Protein AF-A0A0N4UQW4-F1 (afdb_monomer)

Structure (mmCIF, N/CA/C/O backbone):
data_AF-A0A0N4UQW4-F1
#
_entry.id   AF-A0A0N4UQW4-F1
#
loop_
_atom_site.group_PDB
_atom_site.id
_atom_site.type_symbol
_atom_site.label_atom_id
_atom_site.label_alt_id
_atom_site.label_comp_id
_atom_site.label_asym_id
_atom_site.label_entity_id
_atom_site.label_seq_id
_atom_site.pdbx_PDB_ins_code
_atom_site.Cartn_x
_atom_site.Cartn_y
_atom_site.Cartn_z
_atom_site.occupancy
_atom_site.B_iso_or_equiv
_atom_site.auth_seq_id
_atom_site.auth_comp_id
_atom_site.auth_asym_id
_atom_site.auth_atom_id
_atom_site.pdbx_PDB_model_num
ATOM 1 N N . VAL A 1 1 ? 1.501 1.656 -19.506 1.00 37.00 1 VAL A N 1
ATOM 2 C CA . VAL A 1 1 ? 2.531 1.667 -18.440 1.00 37.00 1 VAL A CA 1
ATOM 3 C C . VAL A 1 1 ? 2.443 0.351 -17.690 1.00 37.00 1 VAL A C 1
ATOM 5 O O . VAL A 1 1 ? 1.758 0.256 -16.680 1.00 37.00 1 VAL A O 1
ATOM 8 N N . ASN A 1 2 ? 3.055 -0.695 -18.233 1.00 39.31 2 ASN A N 1
ATOM 9 C CA . ASN A 1 2 ? 3.110 -1.974 -17.543 1.00 39.31 2 ASN A CA 1
ATOM 10 C C . ASN A 1 2 ? 4.410 -2.000 -16.740 1.00 39.31 2 ASN A C 1
ATOM 12 O O . ASN A 1 2 ? 5.489 -1.936 -17.325 1.00 39.31 2 ASN A O 1
ATOM 16 N N . LYS A 1 3 ? 4.303 -2.042 -15.405 1.00 51.91 3 LYS A N 1
ATOM 17 C CA . LYS A 1 3 ? 5.433 -2.384 -14.534 1.00 51.91 3 LYS A CA 1
ATOM 18 C C . LYS A 1 3 ? 5.733 -3.867 -14.756 1.00 51.91 3 LYS A C 1
ATOM 20 O O . LYS A 1 3 ? 5.149 -4.732 -14.101 1.00 51.91 3 LYS A O 1
ATOM 25 N N . PHE A 1 4 ? 6.561 -4.150 -15.748 1.00 53.59 4 PHE A N 1
ATOM 26 C CA . PHE A 1 4 ? 7.062 -5.483 -16.033 1.00 53.59 4 PHE A CA 1
ATOM 27 C C . PHE A 1 4 ? 8.432 -5.594 -15.386 1.00 53.59 4 PHE A C 1
ATOM 29 O O . PHE A 1 4 ? 9.422 -5.147 -15.953 1.00 53.59 4 PHE A O 1
ATOM 36 N N . PHE A 1 5 ? 8.471 -6.111 -14.162 1.00 59.88 5 PHE A N 1
ATOM 37 C CA . PHE A 1 5 ? 9.734 -6.370 -13.486 1.00 59.88 5 PHE A CA 1
ATOM 38 C C . PHE A 1 5 ? 9.789 -7.832 -13.126 1.00 59.88 5 PHE A C 1
ATOM 40 O O . PHE A 1 5 ? 8.875 -8.396 -12.525 1.00 59.88 5 PHE A O 1
ATOM 47 N N . TYR A 1 6 ? 10.859 -8.414 -13.619 1.00 59.97 6 TYR A N 1
ATOM 48 C CA . TYR A 1 6 ? 11.056 -9.821 -13.793 1.00 59.97 6 TYR A CA 1
ATOM 49 C C . TYR A 1 6 ? 12.312 -10.204 -13.017 1.00 59.97 6 TYR A C 1
ATOM 51 O O . TYR A 1 6 ? 13.287 -9.448 -13.025 1.00 59.97 6 TYR A O 1
ATOM 59 N N . LYS A 1 7 ? 12.318 -11.369 -12.373 1.00 68.38 7 LYS A N 1
ATOM 60 C CA . LYS A 1 7 ? 13.559 -11.929 -11.835 1.00 68.38 7 LYS A CA 1
ATOM 61 C C . LYS A 1 7 ? 14.478 -12.289 -12.997 1.00 68.38 7 LYS A C 1
ATOM 63 O O . LYS A 1 7 ? 14.037 -12.976 -13.924 1.00 68.38 7 LYS A O 1
ATOM 68 N N . VAL A 1 8 ? 15.732 -11.856 -12.927 1.00 72.50 8 VAL A N 1
ATOM 69 C CA . VAL A 1 8 ? 16.766 -12.196 -13.908 1.00 72.50 8 VAL A CA 1
ATOM 70 C C . VAL A 1 8 ? 17.144 -13.666 -13.741 1.00 72.50 8 VAL A C 1
ATOM 72 O O . VAL A 1 8 ? 17.439 -14.125 -12.640 1.00 72.50 8 VAL A O 1
ATOM 75 N N . ILE A 1 9 ? 17.149 -14.433 -14.824 1.00 72.25 9 ILE A N 1
ATOM 76 C CA . ILE A 1 9 ? 17.513 -15.851 -14.779 1.00 72.25 9 ILE A CA 1
ATOM 77 C C . ILE A 1 9 ? 19.040 -15.997 -14.825 1.00 72.25 9 ILE A C 1
ATOM 79 O O . ILE A 1 9 ? 19.581 -16.723 -13.995 1.00 72.25 9 ILE A O 1
ATOM 83 N N . PHE A 1 10 ? 19.741 -15.250 -15.692 1.00 67.81 10 PHE A N 1
ATOM 84 C CA . PHE A 1 10 ? 21.200 -15.346 -15.903 1.00 67.81 10 PHE A CA 1
ATOM 85 C C . PHE A 1 10 ? 21.895 -13.972 -15.925 1.00 67.81 10 PHE A C 1
ATOM 87 O O . PHE A 1 10 ? 22.209 -13.454 -16.990 1.00 67.81 10 PHE A O 1
ATOM 94 N N . ILE A 1 11 ? 22.137 -13.364 -14.758 1.00 71.62 11 ILE A N 1
ATOM 95 C CA . ILE A 1 11 ? 22.633 -11.973 -14.674 1.00 71.62 11 ILE A CA 1
ATOM 96 C C . ILE A 1 11 ? 23.967 -11.734 -15.400 1.00 71.62 11 ILE A C 1
ATOM 98 O O . ILE A 1 11 ? 24.123 -10.693 -16.032 1.00 71.62 11 ILE A O 1
ATOM 102 N N . ASP A 1 12 ? 24.869 -12.718 -15.384 1.00 73.62 12 ASP A N 1
ATOM 103 C CA . ASP A 1 12 ? 26.216 -12.598 -15.960 1.00 73.62 12 ASP A CA 1
ATOM 104 C C . ASP A 1 12 ? 26.225 -12.657 -17.499 1.00 73.62 12 ASP A C 1
ATOM 106 O O . ASP A 1 12 ? 27.148 -12.160 -18.140 1.00 73.62 12 ASP A O 1
ATOM 110 N N . GLU A 1 13 ? 25.183 -13.234 -18.105 1.00 79.69 13 GLU A N 1
ATOM 111 C CA . GLU A 1 13 ? 25.058 -13.389 -19.562 1.00 79.69 13 GLU A CA 1
ATOM 112 C C . GLU A 1 13 ? 24.072 -12.395 -20.179 1.00 79.69 13 GLU A C 1
ATOM 114 O O . GLU A 1 13 ? 24.150 -12.112 -21.368 1.00 79.69 13 GLU A O 1
ATOM 119 N N . VAL A 1 14 ? 23.143 -11.837 -19.392 1.00 85.25 14 VAL A N 1
ATOM 120 C CA . VAL A 1 14 ? 22.072 -10.965 -19.908 1.00 85.25 14 VAL A CA 1
ATOM 121 C C . VAL A 1 14 ? 22.631 -9.830 -20.759 1.00 85.25 14 VAL A C 1
ATOM 123 O O . VAL A 1 14 ? 22.105 -9.576 -21.838 1.00 85.25 14 VAL A O 1
ATOM 126 N N . TRP A 1 15 ? 23.692 -9.156 -20.307 1.00 83.69 15 TRP A N 1
ATOM 127 C CA . TRP A 1 15 ? 24.247 -8.030 -21.058 1.00 83.69 15 TRP A CA 1
ATOM 128 C C . TRP A 1 15 ? 24.886 -8.473 -22.377 1.00 83.69 15 TRP A C 1
ATOM 130 O O . TRP A 1 15 ? 24.552 -7.932 -23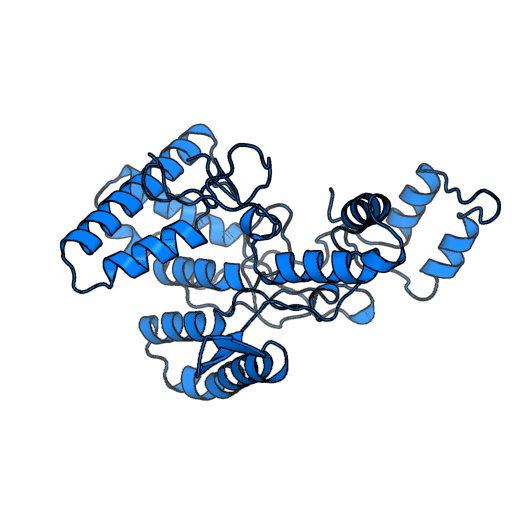.427 1.00 83.69 15 TRP A O 1
ATOM 140 N N . SER A 1 16 ? 25.740 -9.498 -22.347 1.00 87.19 16 SER A N 1
ATOM 141 C CA . SER A 1 16 ? 26.420 -9.985 -23.552 1.00 87.19 16 SER A CA 1
ATOM 142 C C . SER A 1 16 ? 25.446 -10.593 -24.567 1.00 87.19 16 SER A C 1
ATOM 144 O O . SER A 1 16 ? 25.645 -10.469 -25.772 1.00 87.19 16 SER A O 1
ATOM 146 N N . GLU A 1 17 ? 24.362 -11.215 -24.107 1.00 89.75 17 GLU A N 1
ATOM 147 C CA . GLU A 1 17 ? 23.305 -11.745 -24.970 1.00 89.75 17 GLU A CA 1
ATOM 148 C C . GLU A 1 17 ? 22.400 -10.637 -25.523 1.00 89.75 17 GLU A C 1
ATOM 150 O O . GLU A 1 17 ? 21.955 -10.728 -26.667 1.00 89.75 17 GLU A O 1
ATOM 155 N N . PHE A 1 18 ? 22.174 -9.559 -24.764 1.00 88.69 18 PHE A N 1
ATOM 156 C CA . PHE A 1 18 ? 21.476 -8.377 -25.269 1.00 88.69 18 PHE A CA 1
ATOM 157 C C . PHE A 1 18 ? 22.277 -7.691 -26.383 1.00 88.69 18 PHE A C 1
ATOM 159 O O . PHE A 1 18 ? 21.715 -7.329 -27.415 1.00 88.69 18 PHE A O 1
ATOM 166 N N . GLU A 1 19 ? 23.598 -7.574 -26.225 1.00 88.81 19 GLU A N 1
ATOM 167 C CA . GLU A 1 19 ? 24.483 -6.990 -27.242 1.00 88.81 19 GLU A CA 1
ATOM 168 C C . GLU A 1 19 ? 24.438 -7.744 -28.581 1.00 88.81 19 GLU A C 1
ATOM 170 O O . GLU A 1 19 ? 24.648 -7.138 -29.628 1.00 88.81 19 GLU A O 1
ATOM 175 N N . LYS A 1 20 ? 24.124 -9.047 -28.577 1.00 88.81 20 LYS A N 1
ATOM 176 C CA . LYS A 1 20 ? 23.997 -9.847 -29.810 1.00 88.81 20 LYS A CA 1
ATOM 177 C C . LYS A 1 20 ? 22.747 -9.519 -30.618 1.00 88.81 20 LYS A C 1
ATOM 179 O O . LYS A 1 20 ? 22.763 -9.688 -31.835 1.00 88.81 20 LYS A O 1
ATOM 184 N N . ILE A 1 21 ? 21.672 -9.100 -29.954 1.00 89.00 21 ILE A N 1
ATOM 185 C CA . ILE A 1 21 ? 20.414 -8.730 -30.616 1.00 89.00 21 ILE A CA 1
ATOM 186 C C . ILE A 1 21 ? 20.307 -7.222 -30.854 1.00 89.00 21 ILE A C 1
ATOM 188 O O . ILE A 1 21 ? 19.484 -6.791 -31.659 1.00 89.00 21 ILE A O 1
ATOM 192 N N . TYR A 1 22 ? 21.119 -6.418 -30.161 1.00 86.38 22 TYR A N 1
ATOM 193 C CA . TYR A 1 22 ? 21.112 -4.969 -30.294 1.00 86.38 22 TYR A CA 1
ATOM 194 C C . TYR A 1 22 ? 22.027 -4.500 -31.425 1.00 86.38 22 TYR A C 1
ATOM 196 O O . TYR A 1 22 ? 23.249 -4.643 -31.367 1.00 86.38 22 TYR A O 1
ATOM 204 N N . ASP A 1 23 ? 21.445 -3.872 -32.449 1.00 85.06 23 ASP A N 1
ATOM 205 C CA . ASP A 1 23 ? 22.228 -3.220 -33.495 1.00 85.06 23 ASP A CA 1
ATOM 206 C C . ASP A 1 23 ? 22.656 -1.825 -33.025 1.00 85.06 23 ASP A C 1
ATOM 208 O O . ASP A 1 23 ? 21.976 -0.823 -33.261 1.00 85.06 23 ASP A O 1
ATOM 212 N N . PHE A 1 24 ? 23.832 -1.753 -32.395 1.00 81.88 24 PHE A N 1
ATOM 213 C CA . PHE A 1 24 ? 24.436 -0.491 -31.955 1.00 81.88 24 PHE A CA 1
ATOM 214 C C . PHE A 1 24 ? 24.667 0.517 -33.084 1.00 81.88 24 PHE A C 1
ATOM 216 O O . PHE A 1 24 ? 24.761 1.709 -32.812 1.00 81.88 24 PHE A O 1
ATOM 223 N N . LYS A 1 25 ? 24.756 0.081 -34.349 1.00 80.56 25 LYS A N 1
ATOM 224 C CA . LYS A 1 25 ? 24.937 1.005 -35.479 1.00 80.56 25 LYS A CA 1
ATOM 225 C C . LYS A 1 25 ? 23.629 1.667 -35.891 1.00 80.56 25 LYS A C 1
ATOM 227 O O . LYS A 1 25 ? 23.659 2.778 -36.412 1.00 80.56 25 LYS A O 1
ATOM 232 N N . ARG A 1 26 ? 22.503 0.977 -35.708 1.00 82.19 26 ARG A N 1
ATOM 233 C CA . ARG A 1 26 ? 21.163 1.489 -36.033 1.00 82.19 26 ARG A CA 1
ATOM 234 C C . ARG A 1 26 ? 20.402 2.009 -34.816 1.00 82.19 26 ARG A C 1
ATOM 236 O O . ARG A 1 26 ? 19.308 2.530 -34.995 1.00 82.19 26 ARG A O 1
ATOM 243 N N . GLU A 1 27 ? 20.963 1.849 -33.618 1.00 83.69 27 GLU A N 1
ATOM 244 C CA . GLU A 1 27 ? 20.297 2.101 -32.333 1.00 83.69 27 GLU A CA 1
ATOM 245 C C . GLU A 1 27 ? 18.920 1.423 -32.251 1.00 83.69 27 GLU A C 1
ATOM 247 O O . GLU A 1 27 ? 17.949 1.973 -31.728 1.00 83.69 27 GLU A O 1
ATOM 252 N N . HIS A 1 28 ? 18.830 0.214 -32.809 1.00 85.94 28 HIS A N 1
ATOM 253 C CA . HIS A 1 28 ? 17.564 -0.467 -33.052 1.00 85.94 28 HIS A CA 1
ATOM 254 C C . HIS A 1 28 ? 17.601 -1.913 -32.569 1.00 85.94 28 HIS A C 1
ATOM 256 O O . HIS A 1 28 ? 18.629 -2.588 -32.616 1.00 85.94 28 HIS A O 1
ATOM 262 N N . VAL A 1 29 ? 16.438 -2.381 -32.129 1.00 86.12 29 VAL A N 1
ATOM 263 C CA . VAL A 1 29 ? 16.170 -3.766 -31.750 1.00 86.12 29 VAL A CA 1
ATOM 264 C C . VAL A 1 29 ? 14.835 -4.158 -32.352 1.00 86.12 29 VAL A C 1
ATOM 266 O O . VAL A 1 29 ? 13.835 -3.454 -32.181 1.00 86.12 29 VAL A O 1
ATOM 269 N N . GLU A 1 30 ? 14.807 -5.300 -33.031 1.00 89.06 30 GLU A N 1
ATOM 270 C CA . GLU A 1 30 ? 13.554 -5.871 -33.502 1.00 89.06 30 GLU A CA 1
ATOM 271 C C . GLU A 1 30 ? 12.700 -6.317 -32.314 1.00 89.06 30 GLU A C 1
ATOM 273 O O . GLU A 1 30 ? 13.162 -6.968 -31.373 1.00 89.06 30 GLU A O 1
ATOM 278 N N . LYS A 1 31 ? 11.412 -5.966 -32.354 1.00 89.44 31 LYS A N 1
ATOM 279 C CA . LYS A 1 31 ? 10.493 -6.210 -31.236 1.00 89.44 31 LYS A CA 1
ATOM 280 C C . LYS A 1 31 ? 10.406 -7.697 -30.874 1.00 89.44 31 LYS A C 1
ATOM 282 O O . LYS A 1 31 ? 10.372 -8.028 -29.692 1.00 89.44 31 LYS A O 1
ATOM 287 N N . SER A 1 32 ? 10.378 -8.580 -31.873 1.00 92.50 32 SER A N 1
ATOM 288 C CA . SER A 1 32 ? 10.320 -10.031 -31.663 1.00 92.50 32 SER A CA 1
ATOM 289 C C . SER A 1 32 ? 11.554 -10.564 -30.942 1.00 92.50 32 SER A C 1
ATOM 291 O O . SER A 1 32 ? 11.431 -11.423 -30.070 1.00 92.50 32 SER A O 1
ATOM 293 N N . ASP A 1 33 ? 12.734 -10.036 -31.265 1.00 90.94 33 ASP A N 1
ATOM 294 C CA . ASP A 1 33 ? 13.986 -10.469 -30.649 1.00 90.94 33 ASP A CA 1
ATOM 295 C C . ASP A 1 33 ? 14.039 -10.026 -29.189 1.00 90.94 33 ASP A C 1
ATOM 297 O O . ASP A 1 33 ? 14.397 -10.819 -28.319 1.00 90.94 33 ASP A O 1
ATOM 301 N N . LEU A 1 34 ? 13.563 -8.810 -28.895 1.00 88.88 34 LEU A N 1
ATOM 302 C CA . LEU A 1 34 ? 13.425 -8.329 -27.522 1.00 88.88 34 LEU A CA 1
ATOM 303 C C . LEU A 1 34 ? 12.441 -9.169 -26.706 1.00 88.88 34 LEU A C 1
ATOM 305 O O . LEU A 1 34 ? 12.729 -9.519 -25.565 1.00 88.88 34 LEU A O 1
ATOM 309 N N . GLU A 1 35 ? 11.280 -9.503 -27.269 1.00 89.88 35 GLU A N 1
ATOM 310 C CA . GLU A 1 35 ? 10.283 -10.336 -26.590 1.00 89.88 35 GLU A CA 1
ATOM 311 C C . GLU A 1 35 ? 10.829 -11.739 -26.292 1.00 89.88 35 GLU A C 1
ATOM 313 O O . GLU A 1 35 ? 10.633 -12.259 -25.191 1.00 89.88 35 GLU A O 1
ATOM 318 N N . ASN A 1 36 ? 11.550 -12.339 -27.242 1.00 90.62 36 ASN A N 1
ATOM 319 C CA . ASN A 1 36 ? 12.193 -13.640 -27.061 1.00 90.62 36 ASN A CA 1
ATOM 320 C C . ASN A 1 36 ? 13.321 -13.581 -26.026 1.00 90.62 36 ASN A C 1
ATOM 322 O O . ASN A 1 36 ? 13.423 -14.466 -25.176 1.00 90.62 36 ASN A O 1
ATOM 326 N N . PHE A 1 37 ? 14.132 -12.525 -26.057 1.00 90.81 37 PHE A N 1
ATOM 327 C CA . PHE A 1 37 ? 15.178 -12.278 -25.073 1.00 90.81 37 PHE A CA 1
ATOM 328 C C . PHE A 1 37 ? 14.602 -12.135 -23.664 1.00 90.81 37 PHE A C 1
ATOM 330 O O . PHE A 1 37 ? 15.050 -12.821 -22.746 1.00 90.81 37 PHE A O 1
ATOM 337 N N . ILE A 1 38 ? 13.551 -11.326 -23.499 1.00 88.44 38 ILE A N 1
ATOM 338 C CA . ILE A 1 38 ? 12.867 -11.169 -22.214 1.00 88.44 38 ILE A CA 1
ATOM 339 C C . ILE A 1 38 ? 12.375 -12.532 -21.719 1.00 88.44 38 ILE A C 1
ATOM 341 O O . ILE A 1 38 ? 12.740 -12.938 -20.624 1.00 88.44 38 ILE A O 1
ATOM 345 N N . LYS A 1 39 ? 11.641 -13.293 -22.538 1.00 87.19 39 LYS A N 1
ATOM 346 C CA . LYS A 1 39 ? 11.138 -14.623 -22.141 1.00 87.19 39 LYS A CA 1
ATOM 347 C C . LYS A 1 39 ? 12.242 -15.606 -21.745 1.00 87.19 39 LYS A C 1
ATOM 349 O O . LYS A 1 39 ? 12.014 -16.467 -20.902 1.00 87.19 39 LYS A O 1
ATOM 354 N N . LYS A 1 40 ? 13.413 -15.518 -22.378 1.00 89.19 40 LYS A N 1
ATOM 355 C CA . LYS A 1 40 ? 14.531 -16.436 -22.132 1.00 89.19 40 LYS A CA 1
ATOM 356 C C . LYS A 1 40 ? 15.312 -16.087 -20.866 1.00 89.19 40 LYS A C 1
ATOM 358 O O . LYS A 1 40 ? 15.736 -16.990 -20.151 1.00 89.19 40 LYS A O 1
ATOM 363 N N . TYR A 1 41 ? 15.527 -14.799 -20.606 1.00 88.75 41 TYR A N 1
ATOM 364 C CA . TYR A 1 41 ? 16.438 -14.335 -19.554 1.00 88.75 41 TYR A CA 1
ATOM 365 C C . TYR A 1 41 ? 15.732 -13.768 -18.327 1.00 88.75 41 TYR A C 1
ATOM 367 O O . TYR A 1 41 ? 16.388 -13.481 -17.325 1.00 88.75 41 TYR A O 1
ATOM 375 N N . PHE A 1 42 ? 14.412 -13.629 -18.376 1.00 88.44 42 PHE A N 1
ATOM 376 C CA . PHE A 1 42 ? 13.614 -13.026 -17.328 1.00 88.44 42 PHE A CA 1
ATOM 377 C C . PHE A 1 42 ? 12.367 -13.880 -17.064 1.00 88.44 42 PHE A C 1
ATOM 379 O O . PHE A 1 42 ? 11.693 -14.337 -17.982 1.00 88.44 42 PHE A O 1
ATOM 386 N N . THR A 1 43 ? 12.071 -14.121 -15.788 1.00 85.31 43 THR A N 1
ATOM 387 C CA . THR A 1 43 ? 10.823 -14.791 -15.358 1.00 85.31 43 THR A CA 1
ATOM 388 C C . THR A 1 43 ? 9.606 -13.920 -15.633 1.00 85.31 43 THR A C 1
ATOM 390 O O . THR A 1 43 ? 9.773 -12.749 -15.919 1.00 85.31 43 THR A O 1
ATOM 393 N N . GLU A 1 44 ? 8.378 -14.428 -15.515 1.00 83.94 44 GLU A N 1
ATOM 394 C CA . GLU A 1 44 ? 7.203 -13.551 -15.529 1.00 83.94 44 GLU A CA 1
ATOM 395 C C . GLU A 1 44 ? 7.084 -12.742 -14.233 1.00 83.94 44 GLU A C 1
ATOM 397 O O . GLU A 1 44 ? 7.533 -13.136 -13.159 1.00 83.94 44 GLU A O 1
ATOM 402 N N . ALA A 1 45 ? 6.463 -11.569 -14.312 1.00 80.75 45 ALA A N 1
ATOM 403 C CA . ALA A 1 45 ? 6.331 -10.731 -13.136 1.00 80.75 45 ALA A CA 1
ATOM 404 C C . ALA A 1 45 ? 5.410 -11.417 -12.108 1.00 80.75 45 ALA A C 1
ATOM 406 O O . ALA A 1 45 ? 4.350 -11.932 -12.466 1.00 80.75 45 ALA A O 1
ATOM 407 N N . GLY A 1 46 ? 5.774 -11.364 -10.826 1.00 80.06 46 GLY A N 1
ATOM 408 C CA . GLY A 1 46 ? 4.988 -11.947 -9.732 1.00 80.06 46 GLY A CA 1
ATOM 409 C C . GLY A 1 46 ? 5.306 -13.404 -9.390 1.00 80.06 46 GLY A C 1
ATOM 410 O O . GLY A 1 46 ? 4.815 -13.868 -8.373 1.00 80.06 46 GLY A O 1
ATOM 411 N N . THR A 1 47 ? 6.170 -14.093 -10.142 1.00 83.81 47 THR A N 1
ATOM 412 C CA . THR A 1 47 ? 6.615 -15.462 -9.798 1.00 83.81 47 THR A CA 1
ATOM 413 C C . THR A 1 47 ? 7.467 -15.531 -8.525 1.00 83.81 47 THR A C 1
ATOM 415 O O . THR A 1 47 ? 7.791 -16.612 -8.051 1.00 83.81 47 THR A O 1
ATOM 418 N N . GLU A 1 48 ? 7.876 -14.378 -7.996 1.00 80.94 48 GLU A N 1
ATOM 419 C CA . GLU A 1 48 ? 8.667 -14.223 -6.767 1.00 80.94 48 GLU A CA 1
ATOM 420 C C . GLU A 1 48 ? 7.808 -14.319 -5.493 1.00 80.94 48 GLU A C 1
ATOM 422 O O . GLU A 1 48 ? 8.341 -14.278 -4.386 1.00 80.94 48 GLU A O 1
ATOM 427 N N . LEU A 1 49 ? 6.484 -14.392 -5.646 1.00 87.12 49 LEU A N 1
ATOM 428 C CA . LEU A 1 49 ? 5.513 -14.338 -4.562 1.00 87.12 49 LEU A CA 1
ATOM 429 C C . LEU A 1 49 ? 4.606 -15.554 -4.619 1.00 87.12 49 LEU A C 1
ATOM 431 O O . LEU A 1 49 ? 4.145 -15.942 -5.693 1.00 87.12 49 LEU A O 1
ATOM 435 N N . THR A 1 50 ? 4.282 -16.086 -3.451 1.00 89.62 50 THR A N 1
ATOM 436 C CA . THR A 1 50 ? 3.220 -17.076 -3.293 1.00 89.62 50 THR A CA 1
ATOM 437 C C . THR A 1 50 ? 2.067 -16.469 -2.510 1.00 89.62 50 THR A C 1
ATOM 439 O O . THR A 1 50 ? 2.249 -15.536 -1.723 1.00 89.62 50 THR A O 1
ATOM 442 N N . ASP A 1 51 ? 0.857 -16.962 -2.765 1.00 90.88 51 ASP A N 1
ATOM 443 C CA . ASP A 1 51 ? -0.276 -16.678 -1.889 1.00 90.88 51 ASP A CA 1
ATOM 444 C C . ASP A 1 51 ? -0.007 -17.295 -0.506 1.00 90.88 51 ASP A C 1
ATOM 446 O O . ASP A 1 51 ? 0.712 -18.291 -0.399 1.00 90.88 51 ASP A O 1
ATOM 450 N N . CYS A 1 52 ? -0.560 -16.691 0.545 1.00 89.56 52 CYS A N 1
ATOM 451 C CA . CYS A 1 52 ? -0.469 -17.220 1.903 1.00 89.56 52 CYS A CA 1
ATOM 452 C C . CYS A 1 52 ? -1.828 -17.364 2.571 1.00 89.56 52 CYS A C 1
ATOM 454 O O . CYS A 1 52 ? -2.765 -16.616 2.287 1.00 89.56 52 CYS A O 1
ATOM 456 N N . ASP A 1 53 ? -1.883 -18.294 3.519 1.00 87.06 53 ASP A N 1
ATOM 457 C CA . ASP A 1 53 ? -3.014 -18.451 4.420 1.00 87.06 53 ASP A CA 1
ATOM 458 C C . ASP A 1 53 ? -2.920 -17.457 5.588 1.00 87.06 53 ASP A C 1
ATOM 460 O O . ASP A 1 53 ? -1.836 -17.107 6.072 1.00 87.06 53 ASP A O 1
ATOM 464 N N . LEU A 1 54 ? -4.078 -16.978 6.042 1.00 88.56 54 LEU A N 1
ATOM 465 C CA . LEU A 1 54 ? -4.208 -16.102 7.206 1.00 88.56 54 LEU A CA 1
ATOM 466 C C . LEU A 1 54 ? -4.817 -16.902 8.358 1.00 88.56 54 LEU A C 1
ATOM 468 O O . LEU A 1 54 ? -6.036 -16.993 8.481 1.00 88.56 54 LEU A O 1
ATOM 472 N N . ASP A 1 55 ? -3.958 -17.488 9.189 1.00 86.25 55 ASP A N 1
ATOM 473 C CA . ASP A 1 55 ? -4.357 -18.419 10.256 1.00 86.25 55 ASP A CA 1
ATOM 474 C C . ASP A 1 55 ? -5.230 -17.752 11.339 1.00 86.25 55 ASP A C 1
ATOM 476 O O . ASP A 1 55 ? -6.035 -18.411 11.997 1.00 86.25 55 ASP A O 1
ATOM 480 N N . ASP A 1 56 ? -5.090 -16.436 11.522 1.00 87.06 56 ASP A N 1
ATOM 481 C CA . ASP A 1 56 ? -5.874 -15.617 12.451 1.00 87.06 56 ASP A CA 1
ATOM 482 C C . ASP A 1 56 ? -7.130 -14.992 11.814 1.00 87.06 56 ASP A C 1
ATOM 484 O O . ASP A 1 56 ? -7.895 -14.305 12.503 1.00 87.06 56 ASP A O 1
ATOM 488 N N . TRP A 1 57 ? -7.386 -15.244 10.523 1.00 93.44 57 TRP A N 1
ATOM 489 C CA . TRP A 1 57 ? -8.564 -14.730 9.832 1.00 93.44 57 TRP A CA 1
ATOM 490 C C . TRP A 1 57 ? -9.850 -15.352 10.380 1.00 93.44 57 TRP A C 1
ATOM 492 O O . TRP A 1 57 ? -9.975 -16.562 10.571 1.00 93.44 57 TRP A O 1
ATOM 502 N N . LYS A 1 58 ? -10.859 -14.507 10.593 1.00 91.81 58 LYS A N 1
ATOM 503 C CA . LYS A 1 58 ? -12.180 -14.915 11.082 1.00 91.81 58 LYS A CA 1
ATOM 504 C C . LYS A 1 58 ? -13.234 -14.520 10.074 1.00 91.81 58 LYS A C 1
ATOM 506 O O . LYS A 1 58 ? -13.280 -13.363 9.670 1.00 91.81 58 LYS A O 1
ATOM 511 N N . GLU A 1 59 ? -14.149 -15.431 9.751 1.00 95.06 59 GLU A N 1
ATOM 512 C CA . GLU A 1 59 ? -15.235 -15.126 8.814 1.00 95.06 59 GLU A CA 1
ATOM 513 C C . GLU A 1 59 ? -16.184 -14.044 9.340 1.00 95.06 59 GLU A C 1
ATOM 515 O O . GLU A 1 59 ? -16.625 -13.191 8.572 1.00 95.06 59 GLU A O 1
ATOM 520 N N . MET A 1 60 ? -16.449 -14.031 10.651 1.00 96.56 60 MET A N 1
ATOM 521 C CA . MET A 1 60 ? -17.350 -13.077 11.310 1.00 96.56 60 MET A CA 1
ATOM 522 C C . MET A 1 60 ? -16.655 -12.349 12.475 1.00 96.56 60 MET A C 1
ATOM 524 O O . MET A 1 60 ? -16.925 -12.659 13.640 1.00 96.56 60 MET A O 1
ATOM 528 N N . PRO A 1 61 ? -15.763 -11.373 12.206 1.00 95.31 61 PRO A N 1
ATOM 529 C CA . PRO A 1 61 ? -15.084 -10.623 13.258 1.00 95.31 61 PRO A CA 1
ATOM 530 C C . PRO A 1 61 ? -16.071 -9.836 14.125 1.00 95.31 61 PRO A C 1
ATOM 532 O O . PRO A 1 61 ? -16.977 -9.166 13.616 1.00 95.31 61 PRO A O 1
ATOM 535 N N . LYS A 1 62 ? -15.871 -9.838 15.448 1.00 95.12 62 LYS A N 1
ATOM 536 C CA . LYS A 1 62 ? -16.807 -9.237 16.420 1.00 95.12 62 LYS A CA 1
ATOM 537 C C . LYS A 1 62 ? -17.077 -7.760 16.148 1.00 95.12 62 LYS A C 1
ATOM 539 O O . LYS A 1 62 ? -18.206 -7.303 16.312 1.00 95.12 62 LYS A O 1
ATOM 544 N N . LYS A 1 63 ? -16.050 -7.004 15.742 1.00 92.94 63 LYS A N 1
ATOM 545 C CA . LYS A 1 63 ? -16.176 -5.575 15.413 1.00 92.94 63 LYS A CA 1
ATOM 546 C C . LYS A 1 63 ? -17.082 -5.348 14.204 1.00 92.94 63 LYS A C 1
ATOM 548 O O . LYS A 1 63 ? -17.939 -4.473 14.269 1.00 92.94 63 LYS A O 1
ATOM 553 N N . LEU A 1 64 ? -16.946 -6.154 13.149 1.00 96.12 64 LEU A N 1
ATOM 554 C CA . LEU A 1 64 ? -17.783 -6.033 11.950 1.00 96.12 64 LEU A CA 1
ATOM 555 C C . LEU A 1 64 ? -19.235 -6.433 12.233 1.00 96.12 64 LEU A C 1
ATOM 557 O O . LEU A 1 64 ? -20.162 -5.813 11.720 1.00 96.12 64 LEU A O 1
ATOM 561 N N . MET A 1 65 ? -19.454 -7.403 13.124 1.00 97.19 65 MET A N 1
ATOM 562 C CA . MET A 1 65 ? -20.807 -7.825 13.501 1.00 97.19 65 MET A CA 1
ATOM 563 C C . MET A 1 65 ? -21.615 -6.747 14.241 1.00 97.19 65 MET A C 1
ATOM 565 O O . MET A 1 65 ? -22.846 -6.819 14.243 1.00 97.19 65 MET A O 1
ATOM 569 N N . ARG A 1 66 ? -20.952 -5.727 14.810 1.00 96.44 66 ARG A N 1
ATOM 570 C CA . ARG A 1 66 ? -21.595 -4.566 15.458 1.00 96.44 66 ARG A CA 1
ATOM 571 C C . ARG A 1 66 ? -22.194 -3.561 14.471 1.00 96.44 66 ARG A C 1
ATOM 573 O O . ARG A 1 66 ? -22.936 -2.680 14.909 1.00 96.44 66 ARG A O 1
ATOM 580 N N . ILE A 1 67 ? -21.875 -3.664 13.178 1.00 96.50 67 ILE A N 1
ATOM 581 C CA . ILE A 1 67 ? -22.491 -2.828 12.142 1.00 96.50 67 ILE A CA 1
ATOM 582 C C . ILE A 1 67 ? -23.996 -3.120 12.131 1.00 96.50 67 ILE A C 1
ATOM 584 O O . ILE A 1 67 ? -24.412 -4.267 11.966 1.00 96.50 67 ILE A O 1
ATOM 588 N N . GLN A 1 68 ? -24.794 -2.072 12.353 1.00 96.56 68 GLN A N 1
ATOM 589 C CA . GLN A 1 68 ? -26.249 -2.173 12.507 1.00 96.56 68 GLN A CA 1
ATOM 590 C C . GLN A 1 68 ? -26.946 -2.433 11.171 1.00 96.56 68 GLN A C 1
ATOM 592 O O . GLN A 1 68 ? -27.824 -3.288 11.081 1.00 96.56 68 GLN A O 1
ATOM 597 N N . ASP A 1 69 ? -26.536 -1.713 10.126 1.00 97.19 69 ASP A N 1
ATOM 598 C CA . ASP A 1 69 ? -27.103 -1.875 8.794 1.00 97.19 69 ASP A CA 1
ATOM 599 C C . ASP A 1 69 ? -26.696 -3.230 8.191 1.00 97.19 69 ASP A C 1
ATOM 601 O O . ASP A 1 69 ? -25.512 -3.559 8.076 1.00 97.19 69 ASP A O 1
ATOM 605 N N . ASN A 1 70 ? -27.690 -4.029 7.796 1.00 97.50 70 ASN A N 1
ATOM 606 C CA . ASN A 1 70 ? -27.474 -5.379 7.274 1.00 97.50 70 ASN A CA 1
ATOM 607 C C . ASN A 1 70 ? -26.696 -5.394 5.953 1.00 97.50 70 ASN A C 1
ATOM 609 O O . ASN A 1 70 ? -25.883 -6.295 5.737 1.00 97.50 70 ASN A O 1
ATOM 613 N N . HIS A 1 71 ? -26.940 -4.419 5.078 1.00 96.88 71 HIS A N 1
ATOM 614 C CA . HIS A 1 71 ? -26.282 -4.320 3.781 1.00 96.88 71 HIS A CA 1
ATOM 615 C C . HIS A 1 71 ? -24.815 -3.931 3.947 1.00 96.88 71 HIS A C 1
ATOM 617 O O . HIS A 1 71 ? -23.936 -4.604 3.407 1.00 96.88 71 HIS A O 1
ATOM 623 N N . LEU A 1 72 ? -24.539 -2.920 4.773 1.00 97.00 72 LEU A N 1
ATOM 624 C CA . LEU A 1 72 ? -23.176 -2.497 5.081 1.00 97.00 72 LEU A CA 1
ATOM 625 C C . LEU A 1 72 ? -22.410 -3.567 5.856 1.00 97.00 72 LEU A C 1
ATOM 627 O O . LEU A 1 72 ? -21.229 -3.778 5.594 1.00 97.00 72 LEU A O 1
ATOM 631 N N . ARG A 1 73 ? -23.065 -4.294 6.769 1.00 97.69 73 ARG A N 1
ATOM 632 C CA . ARG A 1 73 ? -22.438 -5.420 7.470 1.00 97.69 73 ARG A CA 1
ATOM 633 C C . ARG A 1 73 ? -22.065 -6.537 6.503 1.00 97.69 73 ARG A C 1
ATOM 635 O O . ARG A 1 73 ? -20.944 -7.033 6.562 1.00 97.69 73 ARG A O 1
ATOM 642 N N . LYS A 1 74 ? -22.974 -6.921 5.601 1.00 97.31 74 LYS A N 1
ATOM 643 C CA . LYS A 1 74 ? -22.687 -7.934 4.577 1.00 97.31 74 LYS A CA 1
ATOM 644 C C . LYS A 1 74 ? -21.510 -7.504 3.702 1.00 97.31 74 LYS A C 1
ATOM 646 O O . LYS A 1 74 ? -20.587 -8.291 3.512 1.00 97.31 74 LYS A O 1
ATOM 651 N N . TRP A 1 75 ? -21.510 -6.253 3.250 1.00 97.62 75 TRP A N 1
ATOM 652 C CA . TRP A 1 75 ? -20.405 -5.695 2.479 1.00 97.62 75 TRP A CA 1
ATOM 653 C C . TRP A 1 75 ? -19.087 -5.714 3.262 1.00 97.62 75 TRP A C 1
ATOM 655 O O . TRP A 1 75 ? -18.077 -6.171 2.742 1.00 97.62 75 TRP A O 1
ATOM 665 N N . ALA A 1 76 ? -19.085 -5.334 4.542 1.00 97.31 76 ALA A N 1
ATOM 666 C CA . ALA A 1 76 ? -17.891 -5.405 5.384 1.00 97.31 76 ALA A CA 1
ATOM 667 C C . ALA A 1 76 ? -17.336 -6.838 5.515 1.00 97.31 76 ALA A C 1
ATOM 669 O O . ALA A 1 76 ? -16.121 -7.029 5.507 1.00 97.31 76 ALA A O 1
ATOM 670 N N . LEU A 1 77 ? -18.201 -7.856 5.583 1.00 97.44 77 LEU A N 1
ATOM 671 C CA . LEU A 1 77 ? -17.783 -9.264 5.578 1.00 97.44 77 LEU A CA 1
ATOM 672 C C . LEU A 1 77 ? -17.226 -9.703 4.212 1.00 97.44 77 LEU A C 1
ATOM 674 O O . LEU A 1 77 ? -16.306 -10.516 4.149 1.00 97.44 77 LEU A O 1
ATOM 678 N N . GLU A 1 78 ? -17.743 -9.164 3.107 1.00 96.38 78 GLU A N 1
ATOM 679 C CA . GLU A 1 78 ? -17.164 -9.366 1.772 1.00 96.38 78 GLU A CA 1
ATOM 680 C C . GLU A 1 78 ? -15.783 -8.710 1.658 1.00 96.38 78 GLU A C 1
ATOM 682 O O . GLU A 1 78 ? -14.854 -9.348 1.161 1.00 96.38 78 GLU A O 1
ATOM 687 N N . LEU A 1 79 ? -15.611 -7.496 2.194 1.00 95.25 79 LEU A N 1
ATOM 688 C CA . LEU A 1 79 ? -14.311 -6.827 2.289 1.00 95.25 79 LEU A CA 1
ATOM 689 C C . LEU A 1 79 ? -13.321 -7.628 3.144 1.00 95.25 79 LEU A C 1
ATOM 691 O O . LEU A 1 79 ? -12.167 -7.785 2.753 1.00 95.25 79 LEU A O 1
ATOM 695 N N . ASN A 1 80 ? -13.774 -8.215 4.254 1.00 95.38 80 ASN A N 1
ATOM 696 C CA . ASN A 1 80 ? -12.949 -9.084 5.093 1.00 95.38 80 ASN A CA 1
ATOM 697 C C . ASN A 1 80 ? -12.407 -10.310 4.329 1.00 95.38 80 ASN A C 1
ATOM 699 O O . ASN A 1 80 ? -11.269 -10.722 4.542 1.00 95.38 80 ASN A O 1
ATOM 703 N N . ARG A 1 81 ? -13.169 -10.877 3.383 1.00 95.31 81 ARG A N 1
ATOM 704 C CA . ARG A 1 81 ? -12.688 -11.982 2.527 1.00 95.31 81 ARG A CA 1
ATOM 705 C C . ARG A 1 81 ? -11.622 -11.548 1.518 1.00 95.31 81 ARG A C 1
ATOM 707 O O . ARG A 1 81 ? -10.915 -12.394 0.979 1.00 95.31 81 ARG A O 1
ATOM 714 N N . ILE A 1 82 ? -11.487 -10.249 1.236 1.00 93.81 82 ILE A N 1
ATOM 715 C CA . ILE A 1 82 ? -10.467 -9.751 0.303 1.00 93.81 82 ILE A CA 1
ATOM 716 C C . ILE A 1 82 ? -9.058 -9.979 0.861 1.00 93.81 82 ILE A C 1
ATOM 718 O O . ILE A 1 82 ? -8.160 -10.266 0.072 1.00 93.81 82 ILE A O 1
ATOM 722 N N . TRP A 1 83 ? -8.869 -9.950 2.186 1.00 92.50 83 TRP A N 1
ATOM 723 C CA . TRP A 1 83 ? -7.563 -10.175 2.817 1.00 92.50 83 TRP A CA 1
ATOM 724 C C . TRP A 1 83 ? -6.923 -11.505 2.412 1.00 92.50 83 TRP A C 1
ATOM 726 O O . TRP A 1 83 ? -5.744 -11.526 2.065 1.00 92.50 83 TRP A O 1
ATOM 736 N N . LEU A 1 84 ? -7.721 -12.574 2.319 1.00 92.88 84 LEU A N 1
ATOM 737 C CA . LEU A 1 84 ? -7.272 -13.899 1.871 1.00 92.88 84 LEU A CA 1
ATOM 738 C C . LEU A 1 84 ? -6.682 -13.877 0.451 1.00 92.88 84 LEU A C 1
ATOM 740 O O . LEU A 1 84 ? -5.801 -14.659 0.128 1.00 92.88 84 LEU A O 1
ATOM 744 N N . ARG A 1 85 ? -7.138 -12.957 -0.408 1.00 92.00 85 ARG A N 1
ATOM 745 C CA . ARG A 1 85 ? -6.645 -12.823 -1.789 1.00 92.00 85 ARG A CA 1
ATOM 746 C C . ARG A 1 85 ? -5.441 -11.898 -1.916 1.00 92.00 85 ARG A C 1
ATOM 748 O O . ARG A 1 85 ? -4.766 -11.931 -2.945 1.00 92.00 85 ARG A O 1
ATOM 755 N N . LEU A 1 86 ? -5.196 -11.052 -0.918 1.00 92.50 86 LEU A N 1
ATOM 756 C CA . LEU A 1 86 ? -4.120 -10.057 -0.913 1.00 92.50 86 LEU A CA 1
ATOM 757 C C . LEU A 1 86 ? -2.911 -10.486 -0.070 1.00 92.50 86 LEU A C 1
ATOM 759 O O . LEU A 1 86 ? -1.880 -9.819 -0.129 1.00 92.50 86 LEU A O 1
ATOM 763 N N . CYS A 1 87 ? -3.018 -11.583 0.684 1.00 91.62 87 CYS A N 1
ATOM 764 C CA . CYS A 1 87 ? -1.906 -12.170 1.427 1.00 91.62 87 CYS A CA 1
ATOM 765 C C . CYS A 1 87 ? -0.842 -12.693 0.467 1.00 91.62 87 CYS A C 1
ATOM 767 O O . CYS A 1 87 ? -1.139 -13.500 -0.415 1.00 91.62 87 CYS A O 1
ATOM 769 N N . ARG A 1 88 ? 0.394 -12.226 0.629 1.00 90.88 88 ARG A N 1
ATOM 770 C CA . ARG A 1 88 ? 1.568 -12.752 -0.057 1.00 90.88 88 ARG A CA 1
ATOM 771 C C . ARG A 1 88 ? 2.656 -13.125 0.932 1.00 90.88 88 ARG A C 1
ATOM 773 O O . ARG A 1 88 ? 2.831 -12.490 1.972 1.00 90.88 88 ARG A O 1
ATOM 780 N N . GLU A 1 89 ? 3.417 -14.137 0.562 1.00 89.44 89 GLU A N 1
ATOM 781 C CA . GLU A 1 89 ? 4.648 -14.509 1.232 1.00 89.44 89 GLU A CA 1
ATOM 782 C C . GLU A 1 89 ? 5.772 -14.700 0.217 1.00 89.44 89 GLU A C 1
ATOM 784 O O . GLU A 1 89 ? 5.555 -14.785 -0.996 1.00 89.44 89 GLU A O 1
ATOM 789 N N . MET A 1 90 ? 6.993 -14.705 0.737 1.00 87.62 90 MET A N 1
ATOM 790 C CA . MET A 1 90 ? 8.206 -14.832 -0.050 1.00 87.62 90 MET A CA 1
ATOM 791 C C . MET A 1 90 ? 8.991 -16.032 0.435 1.00 87.62 90 MET A C 1
ATOM 793 O O . MET A 1 90 ? 9.180 -16.220 1.635 1.00 87.62 90 MET A O 1
ATOM 797 N N . GLN A 1 91 ? 9.512 -16.799 -0.513 1.00 83.75 91 GLN A N 1
ATOM 798 C CA . GLN A 1 91 ? 10.518 -17.805 -0.216 1.00 83.75 91 GLN A CA 1
ATOM 799 C C . GLN A 1 91 ? 11.909 -17.171 -0.345 1.00 83.75 91 GLN A C 1
ATOM 801 O O . GLN A 1 91 ? 12.123 -16.378 -1.269 1.00 83.75 91 GLN A O 1
ATOM 806 N N . PRO A 1 92 ? 12.865 -17.493 0.547 1.00 85.00 92 PRO A N 1
ATOM 807 C CA . PRO A 1 92 ? 14.244 -17.050 0.394 1.00 85.00 92 PRO A CA 1
ATOM 808 C C . PRO A 1 92 ? 14.787 -17.436 -0.986 1.00 85.00 92 PRO A C 1
ATOM 810 O O . PRO A 1 92 ? 14.793 -18.611 -1.361 1.00 85.00 92 PRO A O 1
ATOM 813 N N . ASP A 1 93 ? 15.252 -16.449 -1.749 1.00 82.19 93 ASP A N 1
ATOM 814 C CA . ASP A 1 93 ? 15.846 -16.708 -3.054 1.00 82.19 93 ASP A CA 1
ATOM 815 C C . ASP A 1 93 ? 17.290 -17.188 -2.901 1.00 82.19 93 ASP A C 1
ATOM 817 O O . ASP A 1 93 ? 18.072 -16.599 -2.156 1.00 82.19 93 ASP A O 1
ATOM 821 N N . LYS A 1 94 ? 17.680 -18.223 -3.653 1.00 83.44 94 LYS A N 1
ATOM 822 C CA . LYS A 1 94 ? 19.085 -18.664 -3.711 1.00 83.44 94 LYS A CA 1
ATOM 823 C C . LYS A 1 94 ? 20.000 -17.608 -4.337 1.00 83.44 94 LYS A C 1
ATOM 825 O O . LYS A 1 94 ? 21.200 -17.648 -4.104 1.00 83.44 94 LYS A O 1
ATOM 830 N N . ASN A 1 95 ? 19.445 -16.706 -5.149 1.00 82.62 95 ASN A N 1
ATOM 831 C CA . ASN A 1 95 ? 20.175 -15.640 -5.827 1.00 82.62 95 ASN A CA 1
ATOM 832 C C . ASN A 1 95 ? 19.450 -14.298 -5.607 1.00 82.62 95 ASN A C 1
ATOM 834 O O . ASN A 1 95 ? 18.785 -13.813 -6.528 1.00 82.62 95 ASN A O 1
ATOM 838 N N . PRO A 1 96 ? 19.540 -13.698 -4.405 1.00 80.00 96 PRO A N 1
ATOM 839 C CA . PRO A 1 96 ? 18.809 -12.473 -4.071 1.00 80.00 96 PRO A CA 1
ATOM 840 C C . PRO A 1 96 ? 19.170 -11.295 -4.989 1.00 80.00 96 PRO A C 1
ATOM 842 O O . PRO A 1 96 ? 18.306 -10.486 -5.306 1.00 80.00 96 PRO A O 1
ATOM 845 N N . ASP A 1 97 ? 20.392 -11.255 -5.526 1.00 80.38 97 ASP A N 1
ATOM 846 C CA . ASP A 1 97 ? 20.846 -10.195 -6.442 1.00 80.38 97 ASP A CA 1
ATOM 847 C C . ASP A 1 97 ? 20.157 -10.228 -7.818 1.00 80.38 97 ASP A C 1
ATOM 849 O O . ASP A 1 97 ? 20.292 -9.306 -8.621 1.00 80.38 97 ASP A O 1
ATOM 853 N N . ARG A 1 98 ? 19.408 -11.299 -8.115 1.00 82.69 98 ARG A N 1
ATOM 854 C CA . ARG A 1 98 ? 18.661 -11.461 -9.370 1.00 82.69 98 ARG A CA 1
ATOM 855 C C . ARG A 1 98 ? 17.215 -10.989 -9.282 1.00 82.69 98 ARG A C 1
ATOM 857 O O . ARG A 1 98 ? 16.533 -10.930 -10.307 1.00 82.69 98 ARG A O 1
ATOM 864 N N . THR A 1 99 ? 16.733 -10.691 -8.080 1.00 84.12 99 THR A N 1
ATOM 865 C CA . THR A 1 99 ? 15.394 -10.157 -7.859 1.00 84.12 99 THR A CA 1
ATOM 866 C C . THR A 1 99 ? 15.468 -8.690 -7.472 1.00 84.12 99 THR A C 1
ATOM 868 O O . THR A 1 99 ? 16.385 -8.231 -6.798 1.00 84.12 99 THR A O 1
ATOM 871 N N . SER A 1 100 ? 14.466 -7.931 -7.909 1.00 82.94 100 SER A N 1
ATOM 872 C CA . SER A 1 100 ? 14.281 -6.574 -7.402 1.00 82.94 100 SER A CA 1
ATOM 873 C C . SER A 1 100 ? 13.507 -6.539 -6.088 1.00 82.94 100 SER A C 1
ATOM 875 O O . SER A 1 100 ? 13.448 -5.479 -5.476 1.00 82.94 100 SER A O 1
ATOM 877 N N . LEU A 1 101 ? 12.867 -7.637 -5.684 1.00 84.25 101 LEU A N 1
ATOM 878 C CA . LEU A 1 101 ? 12.047 -7.731 -4.484 1.00 84.25 101 LEU A CA 1
ATOM 879 C C . LEU A 1 101 ? 12.941 -7.939 -3.256 1.00 84.25 101 LEU A C 1
ATOM 881 O O . LEU A 1 101 ? 13.770 -8.842 -3.216 1.00 84.25 101 LEU A O 1
ATOM 885 N N . ILE A 1 102 ? 12.771 -7.090 -2.248 1.00 83.00 102 ILE A N 1
ATOM 886 C CA . ILE A 1 102 ? 13.496 -7.180 -0.983 1.00 83.00 102 ILE A CA 1
ATOM 887 C C . ILE A 1 102 ? 12.820 -8.256 -0.141 1.00 83.00 102 ILE A C 1
ATOM 889 O O . ILE A 1 102 ? 11.632 -8.157 0.163 1.00 83.00 102 ILE A O 1
ATOM 893 N N . TYR A 1 103 ? 13.583 -9.286 0.221 1.00 86.38 103 TYR A N 1
ATOM 894 C CA . TYR A 1 103 ? 13.080 -10.379 1.040 1.00 86.38 103 TYR A CA 1
ATOM 895 C C . TYR A 1 103 ? 12.653 -9.906 2.427 1.00 8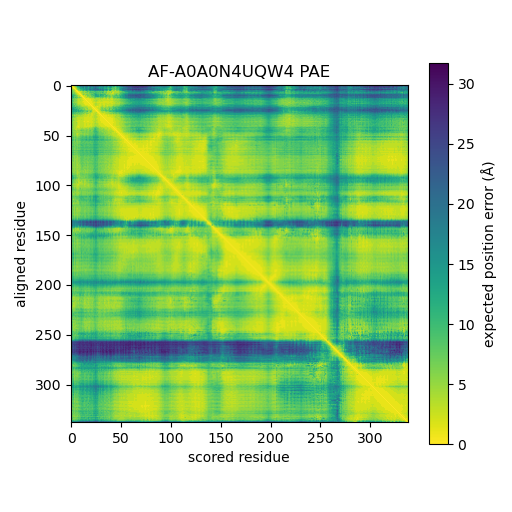6.38 103 TYR A C 1
ATOM 897 O O . TYR A 1 103 ? 13.380 -9.180 3.109 1.00 86.38 103 TYR A O 1
ATOM 905 N N . VAL A 1 104 ? 11.490 -10.393 2.854 1.00 86.12 104 VAL A N 1
ATOM 906 C CA . VAL A 1 104 ? 10.988 -10.260 4.218 1.00 86.12 104 VAL A CA 1
ATOM 907 C C . VAL A 1 104 ? 10.553 -11.634 4.725 1.00 86.12 104 VAL A C 1
ATOM 909 O O . VAL A 1 104 ? 9.938 -12.390 3.975 1.00 86.12 104 VAL A O 1
ATOM 912 N N . PRO A 1 105 ? 10.863 -11.983 5.987 1.00 84.38 105 PRO A N 1
ATOM 913 C CA . PRO A 1 105 ? 10.606 -13.323 6.516 1.00 84.38 105 PRO A CA 1
ATOM 914 C C . PRO A 1 105 ? 9.149 -13.557 6.925 1.00 84.38 105 PRO A C 1
ATOM 916 O O . PRO A 1 105 ? 8.799 -14.654 7.353 1.00 84.38 105 PRO A O 1
ATOM 919 N N . HIS A 1 106 ? 8.307 -12.529 6.843 1.00 85.06 106 HIS A N 1
ATOM 920 C CA . HIS A 1 106 ? 6.921 -12.572 7.284 1.00 85.06 106 HIS A CA 1
ATOM 921 C C . HIS A 1 106 ? 5.973 -12.339 6.114 1.00 85.06 106 HIS A C 1
ATOM 923 O O . HIS A 1 106 ? 6.295 -11.620 5.166 1.00 85.06 106 HIS A O 1
ATOM 929 N N . ARG A 1 107 ? 4.781 -12.928 6.226 1.00 88.00 107 ARG A N 1
ATOM 930 C CA . ARG A 1 107 ? 3.647 -12.674 5.335 1.00 88.00 107 ARG A CA 1
ATOM 931 C C . ARG A 1 107 ? 3.300 -11.186 5.347 1.00 88.00 107 ARG A C 1
ATOM 933 O O . ARG A 1 107 ? 3.422 -10.522 6.375 1.00 88.00 107 ARG A O 1
ATOM 940 N N . PHE A 1 108 ? 2.824 -10.674 4.223 1.00 88.88 108 PHE A N 1
ATOM 941 C CA . PHE A 1 108 ? 2.364 -9.295 4.100 1.00 88.88 108 PHE A CA 1
ATOM 942 C C . PHE A 1 108 ? 1.140 -9.208 3.197 1.00 88.88 108 PHE A C 1
ATOM 944 O O . PHE A 1 108 ? 0.847 -10.099 2.406 1.00 88.88 108 PHE A O 1
ATOM 951 N N . ILE A 1 109 ? 0.416 -8.101 3.311 1.00 89.94 109 ILE A N 1
ATOM 952 C CA . ILE A 1 109 ? -0.732 -7.806 2.460 1.00 89.94 109 ILE A CA 1
ATOM 953 C C . ILE A 1 109 ? -0.310 -6.780 1.410 1.00 89.94 109 ILE A C 1
ATOM 955 O O . ILE A 1 109 ? 0.281 -5.750 1.744 1.00 89.94 109 ILE A O 1
ATOM 959 N N . VAL A 1 110 ? -0.633 -7.042 0.145 1.00 90.38 110 VAL A N 1
ATOM 960 C CA . VAL A 1 110 ? -0.398 -6.095 -0.955 1.00 90.38 110 VAL A CA 1
ATOM 961 C C . VAL A 1 110 ? -1.632 -5.222 -1.221 1.00 90.38 110 VAL A C 1
ATOM 963 O O . VAL A 1 110 ? -2.752 -5.677 -0.987 1.00 90.38 110 VAL A O 1
ATOM 966 N N . PRO A 1 111 ? -1.484 -4.000 -1.773 1.00 87.75 111 PRO A N 1
ATOM 967 C CA . PRO A 1 111 ? -2.633 -3.172 -2.162 1.00 87.75 111 PRO A CA 1
ATOM 968 C C . PRO A 1 111 ? -3.533 -3.828 -3.225 1.00 87.75 111 PRO A C 1
ATOM 970 O O . PRO A 1 111 ? -4.738 -3.585 -3.262 1.00 87.75 111 PRO A O 1
ATOM 973 N N . GLY A 1 112 ? -2.951 -4.676 -4.083 1.00 87.19 112 GLY A N 1
ATOM 974 C CA . GLY A 1 112 ? -3.661 -5.460 -5.092 1.00 87.19 112 GLY A CA 1
ATOM 975 C C . GLY A 1 112 ? -3.439 -5.002 -6.537 1.00 87.19 112 GLY A C 1
ATOM 976 O O . GLY A 1 112 ? -2.790 -3.996 -6.836 1.00 87.19 112 GLY A O 1
ATOM 977 N N . GLY A 1 113 ? -3.974 -5.787 -7.474 1.00 84.69 113 GLY A N 1
ATOM 978 C CA . GLY A 1 113 ? -3.829 -5.545 -8.910 1.00 84.69 113 GLY A CA 1
ATOM 979 C C . GLY A 1 113 ?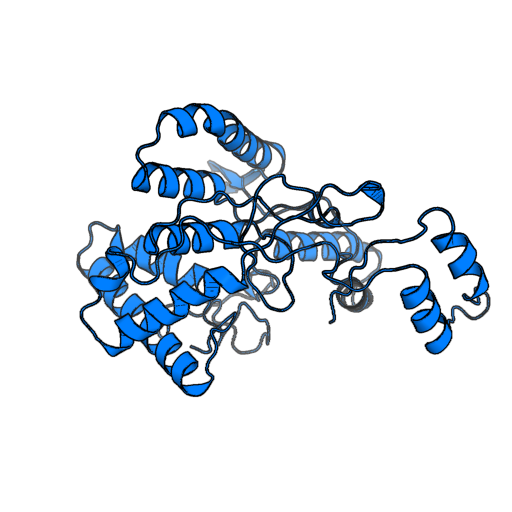 -2.368 -5.612 -9.364 1.00 84.69 113 GLY A C 1
ATOM 980 O O . GLY A 1 113 ? -1.690 -6.618 -9.173 1.00 84.69 113 GLY A O 1
ATOM 981 N N . ARG A 1 114 ? -1.870 -4.533 -9.984 1.00 78.50 114 ARG A N 1
ATOM 982 C CA . ARG A 1 114 ? -0.475 -4.461 -10.459 1.00 78.50 114 ARG A CA 1
ATOM 983 C C . ARG A 1 114 ? 0.555 -4.336 -9.329 1.00 78.50 114 ARG A C 1
ATOM 985 O O . ARG A 1 114 ? 1.741 -4.555 -9.576 1.00 78.50 114 ARG A O 1
ATOM 992 N N . PHE A 1 115 ? 0.122 -3.935 -8.135 1.00 80.31 115 PHE A N 1
ATOM 993 C CA . PHE A 1 115 ? 0.977 -3.709 -6.976 1.00 80.31 115 PHE A CA 1
ATOM 994 C C . PHE A 1 115 ? 1.201 -5.034 -6.256 1.00 80.31 115 PHE A C 1
ATOM 996 O O . PHE A 1 115 ? 0.340 -5.507 -5.517 1.00 80.31 115 PHE A O 1
ATOM 1003 N N . ARG A 1 116 ? 2.346 -5.655 -6.544 1.00 81.75 116 ARG A N 1
ATOM 1004 C CA . ARG A 1 116 ? 2.712 -6.990 -6.052 1.00 81.75 116 ARG A CA 1
ATOM 1005 C C . ARG A 1 116 ? 3.706 -6.948 -4.896 1.00 81.75 116 ARG A C 1
ATOM 1007 O O . ARG A 1 116 ? 3.962 -7.960 -4.272 1.00 81.75 116 ARG A O 1
ATOM 1014 N N . GLU A 1 117 ? 4.250 -5.787 -4.585 1.00 81.94 117 GLU A N 1
ATOM 1015 C CA . GLU A 1 117 ? 5.072 -5.572 -3.402 1.00 81.94 117 GLU A CA 1
ATOM 1016 C C . GLU A 1 117 ? 4.262 -4.908 -2.279 1.00 81.94 117 GLU A C 1
ATOM 1018 O O . GLU A 1 117 ? 3.209 -4.310 -2.517 1.00 81.94 117 GLU A O 1
ATOM 1023 N N . TYR A 1 118 ? 4.767 -4.998 -1.050 1.00 83.62 118 TYR A N 1
ATOM 1024 C CA . TYR A 1 118 ? 4.267 -4.198 0.061 1.00 83.62 118 TYR A CA 1
ATOM 1025 C C . TYR A 1 118 ? 4.639 -2.719 -0.134 1.00 83.62 118 TYR A C 1
ATOM 1027 O O . TYR A 1 118 ? 5.711 -2.401 -0.658 1.00 83.62 118 TYR A O 1
ATOM 1035 N N . TYR A 1 119 ? 3.751 -1.821 0.296 1.00 85.31 119 TYR A N 1
ATOM 1036 C CA . TYR A 1 119 ? 3.899 -0.366 0.216 1.00 85.31 119 TYR A CA 1
ATOM 1037 C C . TYR A 1 119 ? 3.744 0.250 1.603 1.00 85.31 119 TYR A C 1
ATOM 1039 O O . TYR A 1 119 ? 2.918 -0.192 2.396 1.00 85.31 119 TYR A O 1
ATOM 1047 N N . TYR A 1 120 ? 4.554 1.259 1.905 1.00 88.44 120 TYR A N 1
ATOM 1048 C CA . TYR A 1 120 ? 4.750 1.727 3.269 1.00 88.44 120 TYR A CA 1
ATOM 1049 C C . TYR A 1 120 ? 3.540 2.452 3.838 1.00 88.44 120 TYR A C 1
ATOM 1051 O O . TYR A 1 120 ? 2.939 1.979 4.791 1.00 88.44 120 TYR A O 1
ATOM 1059 N N . TRP A 1 121 ? 3.148 3.593 3.283 1.00 87.94 121 TRP A N 1
ATOM 1060 C CA . TRP A 1 121 ? 2.027 4.332 3.866 1.00 87.94 121 TRP A CA 1
ATOM 1061 C C . TRP A 1 121 ? 0.683 3.594 3.691 1.00 87.94 121 TRP A C 1
ATOM 1063 O O . TRP A 1 121 ? -0.186 3.704 4.553 1.00 87.94 121 TRP A O 1
ATOM 1073 N N . ASP A 1 122 ? 0.535 2.769 2.645 1.00 88.88 122 ASP A N 1
ATOM 1074 C CA . ASP A 1 122 ? -0.600 1.862 2.448 1.00 88.88 122 ASP A CA 1
ATOM 1075 C C . ASP A 1 122 ? -0.708 0.846 3.594 1.00 88.88 122 ASP A C 1
ATOM 1077 O O . ASP A 1 122 ? -1.812 0.561 4.066 1.00 88.88 122 ASP A O 1
ATOM 1081 N N . ALA A 1 123 ? 0.434 0.358 4.099 1.00 89.00 123 ALA A N 1
ATOM 1082 C CA . ALA A 1 123 ? 0.496 -0.579 5.217 1.00 89.00 123 ALA A CA 1
ATOM 1083 C C . ALA A 1 123 ? -0.225 -0.054 6.461 1.00 89.00 123 ALA A C 1
ATOM 1085 O O . ALA A 1 123 ? -0.829 -0.841 7.183 1.00 89.00 123 ALA A O 1
ATOM 1086 N N . TYR A 1 124 ? -0.233 1.261 6.701 1.00 91.25 124 TYR A N 1
ATOM 1087 C CA . TYR A 1 124 ? -0.926 1.838 7.854 1.00 91.25 124 TYR A CA 1
ATOM 1088 C C . TYR A 1 124 ? -2.434 1.607 7.771 1.00 91.25 124 TYR A C 1
ATOM 1090 O O . TYR A 1 124 ? -3.055 1.138 8.726 1.00 91.25 124 TYR A O 1
ATOM 1098 N N . TRP A 1 125 ? -3.022 1.875 6.606 1.00 92.56 125 TRP A N 1
ATOM 1099 C CA . TRP A 1 125 ? -4.452 1.668 6.382 1.00 92.56 125 TRP A CA 1
ATOM 1100 C C . TRP A 1 125 ? -4.814 0.190 6.362 1.00 92.56 125 TRP A C 1
ATOM 1102 O O . TRP A 1 125 ? -5.848 -0.192 6.910 1.00 92.56 125 TRP A O 1
ATOM 1112 N N . ILE A 1 126 ? -3.939 -0.644 5.798 1.00 91.62 126 ILE A N 1
ATOM 1113 C CA . ILE A 1 126 ? -4.097 -2.094 5.839 1.00 91.62 126 ILE A CA 1
ATOM 1114 C C . ILE A 1 126 ? -4.084 -2.590 7.288 1.00 91.62 126 ILE A C 1
ATOM 1116 O O . ILE A 1 126 ? -5.011 -3.291 7.677 1.00 91.62 126 ILE A O 1
ATOM 1120 N N . ILE A 1 127 ? -3.113 -2.187 8.113 1.00 89.69 127 ILE A N 1
ATOM 1121 C CA . ILE A 1 127 ? -3.027 -2.570 9.532 1.00 89.69 127 ILE A CA 1
ATOM 1122 C C . ILE A 1 127 ? -4.300 -2.172 10.280 1.00 89.69 127 ILE A C 1
ATOM 1124 O O . ILE A 1 127 ? -4.872 -2.994 10.994 1.00 89.69 127 ILE A O 1
ATOM 1128 N N . LYS A 1 128 ? -4.816 -0.953 10.070 1.00 91.56 128 LYS A N 1
ATOM 1129 C CA . LYS A 1 128 ? -6.102 -0.549 10.663 1.00 91.56 128 LYS A CA 1
ATOM 1130 C C . LYS A 1 128 ? -7.257 -1.449 10.211 1.00 91.56 128 LYS A C 1
ATOM 1132 O O . LYS A 1 128 ? -8.095 -1.820 11.034 1.00 91.56 128 LYS A O 1
ATOM 1137 N N . GLY A 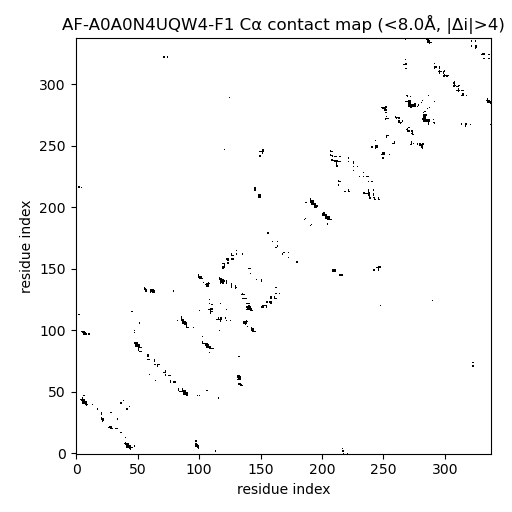1 129 ? -7.297 -1.817 8.930 1.00 91.94 129 GLY A N 1
ATOM 1138 C CA . GLY A 1 129 ? -8.279 -2.750 8.375 1.00 91.94 129 GLY A CA 1
ATOM 1139 C C . GLY A 1 129 ? -8.180 -4.158 8.973 1.00 91.94 129 GLY A C 1
ATOM 1140 O O . GLY A 1 129 ? -9.197 -4.721 9.380 1.00 91.94 129 GLY A O 1
ATOM 1141 N N . LEU A 1 130 ? -6.966 -4.695 9.105 1.00 90.44 130 LEU A N 1
ATOM 1142 C CA . LEU A 1 130 ? -6.693 -5.985 9.745 1.00 90.44 130 LEU A CA 1
ATOM 1143 C C . LEU A 1 130 ? -7.134 -5.974 11.217 1.00 90.44 130 LEU A C 1
ATOM 1145 O O . LEU A 1 130 ? -7.893 -6.846 11.632 1.00 90.44 130 LEU A O 1
ATOM 1149 N N . ILE A 1 131 ? -6.797 -4.925 11.975 1.00 90.00 131 ILE A N 1
ATOM 1150 C CA . ILE A 1 131 ? -7.218 -4.744 13.377 1.00 90.00 131 ILE A CA 1
ATOM 1151 C C . ILE A 1 131 ? -8.748 -4.634 13.511 1.00 90.00 131 ILE A C 1
ATOM 1153 O O . ILE A 1 131 ? -9.332 -5.054 14.522 1.00 90.00 131 ILE A O 1
ATOM 1157 N N . ALA A 1 132 ? -9.431 -4.048 12.525 1.00 88.38 132 ALA A N 1
ATOM 1158 C CA . ALA A 1 132 ? -10.894 -4.027 12.477 1.00 88.38 132 ALA A CA 1
ATOM 1159 C C . ALA A 1 132 ? -11.482 -5.429 12.235 1.00 88.38 132 ALA A C 1
ATOM 1161 O O . ALA A 1 132 ? -12.575 -5.722 12.719 1.00 88.38 132 ALA A O 1
ATOM 1162 N N . CYS A 1 133 ? -10.731 -6.301 11.562 1.00 89.88 133 CYS A N 1
ATOM 1163 C CA . CYS A 1 133 ? -11.066 -7.701 11.306 1.00 89.88 133 CYS A CA 1
ATOM 1164 C C . CYS A 1 133 ? -10.484 -8.675 12.354 1.00 89.88 133 CYS A C 1
ATOM 1166 O O . CYS A 1 133 ? -10.583 -9.883 12.173 1.00 89.88 133 CYS A O 1
ATOM 1168 N N . GLU A 1 134 ? -9.935 -8.161 13.464 1.00 85.25 134 GLU A N 1
ATOM 1169 C CA . GLU A 1 134 ? -9.309 -8.941 14.548 1.00 85.25 134 GLU A CA 1
ATOM 1170 C C . GLU A 1 134 ? -8.078 -9.769 14.120 1.00 85.25 134 GLU A C 1
ATOM 1172 O O . GLU A 1 134 ? -7.825 -10.816 14.717 1.00 85.25 134 GLU A O 1
ATOM 1177 N N . MET A 1 135 ? -7.323 -9.280 13.128 1.00 82.12 135 MET A N 1
ATOM 1178 C CA . MET A 1 135 ? -6.024 -9.813 12.690 1.00 82.12 135 MET A CA 1
ATOM 1179 C C . MET A 1 135 ? -4.884 -8.859 13.079 1.00 82.12 135 MET A C 1
ATOM 1181 O O . MET A 1 135 ? -5.055 -7.636 13.019 1.00 82.12 135 MET A O 1
ATOM 1185 N N . TYR A 1 136 ? -3.722 -9.399 13.461 1.00 74.31 136 TYR A N 1
ATOM 1186 C CA . TYR A 1 136 ? -2.654 -8.633 14.138 1.00 74.31 136 TYR A CA 1
ATOM 1187 C C . TYR A 1 136 ? -1.248 -8.795 13.520 1.00 74.31 136 TYR A C 1
ATOM 1189 O O . TYR A 1 136 ? -0.246 -8.793 14.230 1.00 74.31 136 TYR A O 1
ATOM 1197 N N . GLY A 1 137 ? -1.151 -8.920 12.193 1.00 59.97 137 GLY A N 1
ATOM 1198 C CA . GLY A 1 137 ? 0.128 -9.033 11.473 1.00 59.97 137 GLY A CA 1
ATOM 1199 C C . GLY A 1 137 ? 0.926 -7.723 11.321 1.00 59.97 137 GLY A C 1
ATOM 1200 O O . GLY A 1 137 ? 0.402 -6.621 11.494 1.00 59.97 137 GLY A O 1
ATOM 1201 N N . PHE A 1 138 ? 2.203 -7.852 10.940 1.00 53.09 138 PHE A N 1
ATOM 1202 C CA . PHE A 1 138 ? 3.139 -6.749 10.678 1.00 53.09 138 PHE A CA 1
ATOM 1203 C C . PHE A 1 138 ? 3.434 -6.608 9.177 1.00 53.09 138 PHE A C 1
ATOM 1205 O O . PHE A 1 138 ? 3.600 -7.614 8.492 1.00 53.09 138 PHE A O 1
ATOM 1212 N N . ILE A 1 139 ? 3.535 -5.374 8.663 1.00 52.88 139 ILE A N 1
ATOM 1213 C CA . ILE A 1 139 ? 3.767 -5.105 7.233 1.00 52.88 139 ILE A CA 1
ATOM 1214 C C . ILE A 1 139 ? 4.994 -4.189 7.051 1.00 52.88 139 ILE A C 1
ATOM 1216 O O . ILE A 1 139 ? 5.026 -3.099 7.625 1.00 52.88 139 ILE A O 1
ATOM 1220 N N . PRO A 1 140 ? 5.997 -4.597 6.253 1.00 49.50 140 PRO A N 1
ATOM 1221 C CA . PRO A 1 140 ? 7.206 -3.811 6.008 1.00 49.50 140 PRO A CA 1
ATOM 1222 C C . PRO A 1 140 ? 7.009 -2.649 5.004 1.00 49.50 140 PRO A C 1
ATOM 1224 O O . PRO A 1 140 ? 5.964 -2.503 4.373 1.00 49.50 140 PRO A O 1
ATOM 1227 N N . ASN A 1 141 ? 8.029 -1.790 4.870 1.00 54.16 141 ASN A N 1
ATOM 1228 C CA . ASN A 1 141 ? 8.053 -0.555 4.064 1.00 54.16 141 ASN A CA 1
ATOM 1229 C C . ASN A 1 141 ? 8.602 -0.808 2.642 1.00 54.16 141 ASN A C 1
ATOM 1231 O O . ASN A 1 141 ? 9.776 -1.137 2.520 1.00 54.16 141 ASN A O 1
ATOM 1235 N N . GLY A 1 142 ? 7.771 -0.673 1.594 1.00 60.34 142 GLY A N 1
ATOM 1236 C CA . GLY A 1 142 ? 8.181 -0.618 0.176 1.00 60.34 142 GLY A CA 1
ATOM 1237 C C . GLY A 1 142 ? 9.196 -1.673 -0.298 1.00 60.34 142 GLY A C 1
ATOM 1238 O O . GLY A 1 142 ? 10.396 -1.422 -0.305 1.00 60.34 142 GLY A O 1
ATOM 1239 N N . GLY A 1 143 ? 8.752 -2.827 -0.790 1.00 72.31 143 GLY A N 1
ATOM 1240 C CA . GLY A 1 143 ? 9.632 -3.999 -0.919 1.00 72.31 143 GLY A CA 1
ATOM 1241 C C . GLY A 1 143 ? 10.517 -4.142 -2.149 1.00 72.31 143 GLY A C 1
ATOM 1242 O O . GLY A 1 143 ? 10.682 -5.267 -2.601 1.00 72.31 143 GLY A O 1
ATOM 1243 N N . ARG A 1 144 ? 11.069 -3.077 -2.744 1.00 73.25 144 ARG A N 1
ATOM 1244 C CA . ARG A 1 144 ? 11.889 -3.208 -3.970 1.00 73.25 144 ARG A CA 1
ATOM 1245 C C . ARG A 1 144 ? 13.217 -2.455 -3.898 1.00 73.25 144 ARG A C 1
ATOM 1247 O O . ARG A 1 144 ? 13.269 -1.335 -3.402 1.00 73.25 144 ARG A O 1
ATOM 1254 N N . VAL A 1 145 ? 14.283 -3.009 -4.481 1.00 75.44 145 VAL A N 1
ATOM 1255 C CA . VAL A 1 145 ? 15.639 -2.415 -4.487 1.00 75.44 145 VAL A CA 1
ATOM 1256 C C . VAL A 1 145 ? 15.671 -1.014 -5.105 1.00 75.44 145 VAL A C 1
ATOM 1258 O O . VAL A 1 145 ? 16.380 -0.127 -4.638 1.00 75.44 145 VAL A O 1
ATOM 1261 N N . TYR A 1 146 ? 14.840 -0.761 -6.117 1.00 74.31 146 TYR A N 1
ATOM 1262 C CA . TYR A 1 146 ? 14.720 0.558 -6.742 1.00 74.31 146 TYR A CA 1
ATOM 1263 C C . TYR A 1 146 ? 13.959 1.580 -5.877 1.00 74.31 146 TYR A C 1
ATOM 1265 O O . TYR A 1 146 ? 13.914 2.762 -6.227 1.00 74.31 146 TYR A O 1
ATOM 1273 N N . TYR A 1 147 ? 13.391 1.164 -4.741 1.00 74.94 147 TYR A N 1
ATOM 1274 C CA . TYR A 1 147 ? 12.839 2.050 -3.717 1.00 74.94 147 TYR A CA 1
ATOM 1275 C C . TYR A 1 147 ? 13.869 2.459 -2.659 1.00 74.94 147 TYR A C 1
ATOM 1277 O O . TYR A 1 147 ? 13.646 3.466 -2.009 1.00 74.94 147 TYR A O 1
ATOM 1285 N N . LEU A 1 148 ? 15.044 1.820 -2.562 1.00 76.38 148 LEU A N 1
ATOM 1286 C CA . LEU A 1 148 ? 16.039 2.070 -1.497 1.00 76.38 148 LEU A CA 1
ATOM 1287 C C . LEU A 1 148 ? 16.514 3.532 -1.352 1.00 76.38 148 LEU A C 1
ATOM 1289 O O . LEU A 1 148 ? 17.093 3.896 -0.334 1.00 76.38 148 LEU A O 1
ATOM 1293 N N . ARG A 1 149 ? 16.300 4.381 -2.366 1.00 75.38 149 ARG A N 1
ATOM 1294 C CA . ARG A 1 149 ? 16.680 5.808 -2.351 1.00 75.38 149 ARG A CA 1
ATOM 1295 C C . ARG A 1 149 ? 15.550 6.766 -1.959 1.00 75.38 149 ARG A C 1
ATOM 1297 O O . ARG A 1 149 ? 15.765 7.981 -1.962 1.00 75.38 149 ARG A O 1
ATOM 1304 N N . ARG A 1 150 ? 14.354 6.253 -1.669 1.00 78.06 150 ARG A N 1
ATOM 1305 C CA . ARG A 1 150 ? 13.179 7.039 -1.274 1.00 78.06 150 ARG A CA 1
ATOM 1306 C C . ARG A 1 150 ? 12.362 6.322 -0.204 1.00 78.06 150 ARG A C 1
ATOM 1308 O O . ARG A 1 150 ? 12.366 5.102 -0.140 1.00 78.06 150 ARG A O 1
ATOM 1315 N N . SER A 1 151 ? 11.659 7.090 0.616 1.00 84.94 151 SER A N 1
ATOM 1316 C CA . SER A 1 151 ? 10.661 6.563 1.552 1.00 84.94 151 SER A CA 1
ATOM 1317 C C . SER A 1 151 ? 9.236 6.763 1.002 1.00 84.94 151 SER A C 1
ATOM 1319 O O . SER A 1 151 ? 9.027 6.879 -0.208 1.00 84.94 151 SER A O 1
ATOM 1321 N N . GLN A 1 152 ? 8.263 6.802 1.902 1.00 83.75 152 GLN A N 1
ATOM 1322 C CA . GLN A 1 152 ? 6.870 7.204 1.716 1.00 83.75 152 GLN A CA 1
ATOM 1323 C C . GLN A 1 152 ? 6.423 7.978 2.977 1.00 83.75 152 GLN A C 1
ATOM 1325 O O . GLN A 1 152 ? 7.218 8.078 3.920 1.00 83.75 152 GLN A O 1
ATOM 1330 N N . PRO A 1 153 ? 5.201 8.544 3.038 1.00 87.88 153 PRO A N 1
ATOM 1331 C CA . PRO A 1 153 ? 4.733 9.257 4.227 1.00 87.88 153 PRO A CA 1
ATOM 1332 C C . PRO A 1 153 ? 4.954 8.457 5.524 1.00 87.88 153 PRO A C 1
ATOM 1334 O O . PRO A 1 153 ? 4.505 7.309 5.604 1.00 87.88 153 PRO A O 1
ATOM 1337 N N . PRO A 1 154 ? 5.653 9.029 6.527 1.00 89.88 154 PRO A N 1
ATOM 1338 C CA . PRO A 1 154 ? 6.155 8.267 7.663 1.00 89.88 154 PRO A CA 1
ATOM 1339 C C . PRO A 1 154 ? 5.052 7.943 8.665 1.00 89.88 154 PRO A C 1
ATOM 1341 O O . PRO A 1 154 ? 4.717 8.744 9.538 1.00 89.88 154 PRO A O 1
ATOM 1344 N N . LEU A 1 155 ? 4.469 6.756 8.516 1.00 90.94 155 LEU A N 1
ATOM 1345 C CA . LEU A 1 155 ? 3.368 6.266 9.341 1.00 90.94 155 LEU A CA 1
ATOM 1346 C C . LEU A 1 155 ? 3.766 5.094 10.243 1.00 90.94 155 LEU A C 1
ATOM 1348 O O . LEU A 1 155 ? 2.902 4.571 10.937 1.00 90.94 155 LEU A O 1
ATOM 1352 N N . PHE A 1 156 ? 5.038 4.690 10.293 1.00 89.44 156 PHE A N 1
ATOM 1353 C CA . PHE A 1 156 ? 5.493 3.538 11.076 1.00 89.44 156 PHE A CA 1
ATOM 1354 C C . PHE A 1 156 ? 5.203 3.697 12.569 1.00 89.44 156 PHE A C 1
ATOM 1356 O O . PHE A 1 156 ? 4.592 2.818 13.168 1.00 89.44 156 PHE A O 1
ATOM 1363 N N . ALA A 1 157 ? 5.527 4.852 13.159 1.00 92.12 157 ALA A N 1
ATOM 1364 C CA . ALA A 1 157 ? 5.143 5.153 14.540 1.00 92.12 157 ALA A CA 1
ATOM 1365 C C . ALA A 1 157 ? 3.618 5.045 14.749 1.00 92.12 157 ALA A C 1
ATOM 1367 O O . ALA A 1 157 ? 3.161 4.520 15.763 1.00 92.12 157 ALA A O 1
ATOM 1368 N N . GLY A 1 158 ? 2.832 5.487 13.760 1.00 92.25 158 GLY A N 1
ATOM 1369 C CA . GLY A 1 158 ? 1.378 5.335 13.744 1.00 92.25 158 GLY A CA 1
ATOM 1370 C C . GLY A 1 158 ? 0.938 3.870 13.687 1.00 92.25 158 GLY A C 1
ATOM 1371 O O . GLY A 1 158 ? 0.045 3.483 14.429 1.00 92.25 158 GLY A O 1
ATOM 1372 N N . MET A 1 159 ? 1.578 3.036 12.864 1.00 91.25 159 MET A N 1
ATOM 1373 C CA . MET A 1 159 ? 1.304 1.595 12.782 1.00 91.25 159 MET A CA 1
ATOM 1374 C C . MET A 1 159 ? 1.539 0.907 14.124 1.00 91.25 159 MET A C 1
ATOM 1376 O O . MET A 1 159 ? 0.674 0.167 14.592 1.00 91.25 159 MET A O 1
ATOM 1380 N N . ILE A 1 160 ? 2.680 1.190 14.764 1.00 90.88 160 ILE A N 1
ATOM 1381 C CA . ILE A 1 160 ? 3.001 0.645 16.086 1.00 90.88 160 ILE A CA 1
ATOM 1382 C C . ILE A 1 160 ? 1.979 1.126 17.118 1.00 90.88 160 ILE A C 1
ATOM 1384 O O . ILE A 1 160 ? 1.490 0.321 17.903 1.00 90.88 160 ILE A O 1
ATOM 1388 N N . TYR A 1 161 ? 1.591 2.403 17.085 1.00 93.56 161 TYR A N 1
ATOM 1389 C CA . TYR A 1 161 ? 0.554 2.928 17.971 1.00 93.56 161 TYR A CA 1
ATOM 1390 C C . TYR A 1 161 ? -0.779 2.177 17.824 1.00 93.56 161 TYR A C 1
ATOM 1392 O O . TYR A 1 161 ? -1.345 1.750 18.826 1.00 93.56 161 TYR A O 1
ATOM 1400 N N . GLU A 1 162 ? -1.265 1.959 16.597 1.00 92.38 162 GLU A N 1
ATOM 1401 C CA . GLU A 1 162 ? -2.515 1.219 16.358 1.00 92.38 162 GLU A CA 1
ATOM 1402 C C . GLU A 1 162 ? -2.430 -0.231 16.846 1.00 92.38 162 GLU A C 1
ATOM 1404 O O . GLU A 1 162 ? -3.368 -0.722 17.478 1.00 92.38 162 GLU A O 1
ATOM 1409 N N . TYR A 1 163 ? -1.304 -0.907 16.590 1.00 90.38 163 TYR A N 1
ATOM 1410 C CA . TYR A 1 163 ? -1.073 -2.270 17.066 1.00 90.38 163 TYR A CA 1
ATOM 1411 C C . TYR A 1 163 ? -1.114 -2.330 18.596 1.00 90.38 163 TYR A C 1
ATOM 1413 O O . TYR A 1 163 ? -1.898 -3.093 19.158 1.00 90.38 163 TYR A O 1
ATOM 1421 N N . ILE A 1 164 ? -0.338 -1.480 19.274 1.00 93.00 164 ILE A N 1
ATOM 1422 C CA . ILE A 1 164 ? -0.264 -1.446 20.739 1.00 93.00 164 ILE A CA 1
ATOM 1423 C C . ILE A 1 164 ? -1.605 -1.063 21.356 1.00 93.00 164 ILE A C 1
ATOM 1425 O O . ILE A 1 164 ? -2.006 -1.647 22.362 1.00 93.00 164 ILE A O 1
ATOM 1429 N N . GLU A 1 165 ? -2.347 -0.141 20.747 1.00 93.62 165 GLU A N 1
ATOM 1430 C CA . GLU A 1 165 ? -3.685 0.194 21.219 1.00 93.62 165 GLU A CA 1
ATOM 1431 C C . GLU A 1 165 ? -4.656 -0.984 21.133 1.00 93.62 165 GLU A C 1
ATOM 1433 O O . GLU A 1 165 ? -5.526 -1.123 21.997 1.00 93.62 165 GLU A O 1
ATOM 1438 N N . ALA A 1 166 ? -4.493 -1.854 20.137 1.00 91.12 166 ALA A N 1
ATOM 1439 C CA . ALA A 1 166 ? -5.364 -2.998 19.931 1.00 91.12 166 ALA A CA 1
ATOM 1440 C C . ALA A 1 166 ? -4.963 -4.244 20.742 1.00 91.12 166 ALA A C 1
ATOM 1442 O O . ALA A 1 166 ? -5.852 -4.985 21.160 1.00 91.12 166 ALA A O 1
ATOM 1443 N N . THR A 1 167 ? -3.665 -4.483 20.957 1.00 91.38 167 THR A N 1
ATOM 1444 C CA . THR A 1 167 ? -3.139 -5.707 21.597 1.00 91.38 167 THR A CA 1
ATOM 1445 C C . THR A 1 167 ? -2.671 -5.501 23.033 1.00 91.38 167 THR A C 1
ATOM 1447 O O . THR A 1 167 ? -2.649 -6.456 23.805 1.00 91.38 167 THR A O 1
ATOM 1450 N N . LYS A 1 168 ? -2.308 -4.265 23.403 1.00 94.94 168 LYS A N 1
ATOM 1451 C CA . LYS A 1 168 ? -1.656 -3.910 24.677 1.00 94.94 168 LYS A CA 1
ATOM 1452 C C . LYS A 1 168 ? -0.327 -4.647 24.914 1.00 94.94 168 LYS A C 1
ATOM 1454 O O . LYS A 1 168 ? 0.114 -4.793 26.052 1.00 94.94 168 LYS A O 1
ATOM 1459 N N . ASP A 1 169 ? 0.335 -5.070 23.838 1.00 93.81 169 ASP A N 1
ATOM 1460 C CA . ASP A 1 169 ? 1.611 -5.791 23.868 1.00 93.81 169 ASP A CA 1
ATOM 1461 C C . ASP A 1 169 ? 2.810 -4.841 24.055 1.00 93.81 169 ASP A C 1
ATOM 1463 O O . ASP A 1 169 ? 3.557 -4.514 23.130 1.00 93.81 169 ASP A O 1
ATOM 1467 N N . PHE A 1 170 ? 2.990 -4.352 25.281 1.00 95.31 170 PHE A N 1
ATOM 1468 C CA . PHE A 1 170 ? 4.075 -3.422 25.607 1.00 95.31 170 PHE A CA 1
ATOM 1469 C C . PHE A 1 170 ? 5.475 -4.050 25.543 1.00 95.31 170 PHE A C 1
ATOM 1471 O O . PHE A 1 170 ? 6.455 -3.309 25.459 1.00 95.31 170 PHE A O 1
ATOM 1478 N N . GLU A 1 171 ? 5.598 -5.380 25.556 1.00 95.44 171 GLU A N 1
ATOM 1479 C CA . GLU A 1 171 ? 6.892 -6.035 25.341 1.00 95.44 171 GLU A CA 1
ATOM 1480 C C . GLU A 1 171 ? 7.314 -5.920 23.875 1.00 95.44 171 GLU A C 1
ATOM 1482 O O . GLU A 1 171 ? 8.448 -5.522 23.604 1.00 95.44 171 GLU A O 1
ATOM 1487 N N . PHE A 1 172 ? 6.393 -6.124 22.927 1.00 90.19 172 PHE A N 1
ATOM 1488 C CA . PHE A 1 172 ? 6.658 -5.830 21.517 1.00 90.19 172 PHE A CA 1
ATOM 1489 C C . PHE A 1 172 ? 7.009 -4.354 21.284 1.00 90.19 172 PHE A C 1
ATOM 1491 O O . PHE A 1 172 ? 7.920 -4.045 20.516 1.00 90.19 172 PHE A O 1
ATOM 1498 N N . LEU A 1 173 ? 6.359 -3.419 21.990 1.00 92.94 173 LEU A N 1
ATOM 1499 C CA . LEU A 1 173 ? 6.729 -2.002 21.888 1.00 92.94 173 LEU A CA 1
ATOM 1500 C C . LEU A 1 173 ? 8.205 -1.775 22.245 1.00 92.94 173 LEU A C 1
ATOM 1502 O O . LEU A 1 173 ? 8.899 -1.042 21.543 1.00 92.94 173 LEU A O 1
ATOM 1506 N N . LYS A 1 174 ? 8.703 -2.407 23.314 1.00 94.75 174 LYS A N 1
ATOM 1507 C CA . LYS A 1 174 ? 10.106 -2.264 23.733 1.00 94.75 174 LYS A CA 1
ATOM 1508 C C . LYS A 1 174 ? 11.076 -2.787 22.676 1.00 94.75 174 LYS A C 1
ATOM 1510 O O . LYS A 1 174 ? 12.127 -2.179 22.484 1.00 94.75 174 LYS A O 1
ATOM 1515 N N . THR A 1 175 ? 10.737 -3.879 21.990 1.00 92.94 175 THR A N 1
ATOM 1516 C CA . THR A 1 175 ? 11.612 -4.467 20.964 1.00 92.94 175 THR A CA 1
ATOM 1517 C C . THR A 1 175 ? 11.620 -3.653 19.672 1.00 92.94 175 THR A C 1
ATOM 1519 O O . THR A 1 175 ? 12.667 -3.546 19.036 1.00 92.94 175 THR A O 1
ATOM 1522 N N . ILE A 1 176 ? 10.493 -3.033 19.300 1.00 90.25 176 ILE A N 1
ATOM 1523 C CA . ILE A 1 176 ? 10.360 -2.297 18.033 1.00 90.25 176 ILE A CA 1
ATOM 1524 C C . ILE A 1 176 ? 10.697 -0.801 18.141 1.00 90.25 176 ILE A C 1
ATOM 1526 O O . ILE A 1 176 ? 11.048 -0.174 17.141 1.00 90.25 176 ILE A O 1
ATOM 1530 N N . LEU A 1 177 ? 10.642 -0.213 19.342 1.00 92.31 177 LEU A N 1
ATOM 1531 C CA . LEU A 1 177 ? 10.904 1.214 19.568 1.00 92.31 177 LEU A CA 1
ATOM 1532 C C . LEU A 1 177 ? 12.249 1.710 18.994 1.00 92.31 177 LEU A C 1
ATOM 1534 O O . LEU A 1 177 ? 12.258 2.797 18.410 1.00 92.31 177 LEU A O 1
ATOM 1538 N N . PRO A 1 178 ? 13.370 0.960 19.072 1.00 94.19 178 PRO A N 1
ATOM 1539 C CA . PRO A 1 178 ? 14.615 1.371 18.427 1.00 94.19 178 PRO A CA 1
ATOM 1540 C C . PRO A 1 178 ? 14.469 1.622 16.920 1.00 94.19 178 PRO A C 1
ATOM 1542 O O . PRO A 1 178 ? 15.023 2.596 16.416 1.00 94.19 178 PRO A O 1
ATOM 1545 N N . ALA A 1 179 ? 13.679 0.808 16.210 1.00 89.62 179 ALA A N 1
ATOM 1546 C CA . ALA A 1 179 ? 13.432 0.992 14.780 1.00 89.62 179 ALA A CA 1
ATOM 1547 C C . ALA A 1 179 ? 12.596 2.253 14.498 1.00 89.62 179 ALA A C 1
ATOM 1549 O O . ALA A 1 179 ? 12.864 2.965 13.533 1.00 89.62 179 ALA A O 1
ATOM 1550 N N . VAL A 1 180 ? 11.624 2.571 15.362 1.00 90.81 180 VAL A N 1
ATOM 1551 C CA . VAL A 1 180 ? 10.821 3.805 15.257 1.00 90.81 180 VAL A CA 1
ATOM 1552 C C . VAL A 1 180 ? 11.705 5.045 15.420 1.00 90.81 180 VAL A C 1
ATOM 1554 O O . VAL A 1 180 ? 11.595 6.005 14.658 1.00 90.81 180 VAL A O 1
ATOM 1557 N N . ILE A 1 181 ? 12.618 5.016 16.395 1.00 93.56 181 ILE A N 1
ATOM 1558 C CA . ILE A 1 181 ? 13.583 6.100 16.621 1.00 93.56 181 ILE A CA 1
ATOM 1559 C C . ILE A 1 181 ? 14.522 6.241 15.420 1.00 93.56 181 ILE A C 1
ATOM 1561 O O . ILE A 1 181 ? 14.834 7.360 15.014 1.00 93.56 181 ILE A O 1
ATOM 1565 N N . GLU A 1 182 ? 14.967 5.126 14.845 1.00 91.00 182 GLU A N 1
ATOM 1566 C CA . GLU A 1 182 ? 15.866 5.148 13.695 1.00 91.00 182 GLU A CA 1
ATOM 1567 C C . GLU A 1 182 ? 15.199 5.742 12.449 1.00 91.00 182 GLU A C 1
ATOM 1569 O O . GLU A 1 182 ? 15.813 6.546 11.746 1.00 91.00 182 GLU A O 1
ATOM 1574 N N . GLU A 1 183 ? 13.913 5.458 12.220 1.00 90.88 183 GLU A N 1
ATOM 1575 C CA . GLU A 1 183 ? 13.162 6.127 11.158 1.00 90.88 183 GLU A CA 1
ATOM 1576 C C . GLU A 1 183 ? 13.106 7.646 11.386 1.00 90.88 183 GLU A C 1
ATOM 1578 O O . GLU A 1 183 ? 13.372 8.433 10.475 1.00 90.88 183 GLU A O 1
ATOM 1583 N N . PHE A 1 184 ? 12.819 8.086 12.613 1.00 91.88 184 PHE A N 1
ATOM 1584 C CA . PHE A 1 184 ? 12.798 9.513 12.926 1.00 91.88 184 PHE A CA 1
ATOM 1585 C C . PHE A 1 184 ? 14.161 10.177 12.671 1.00 91.88 184 PHE A C 1
ATOM 1587 O O . PHE A 1 184 ? 14.222 11.246 12.056 1.00 91.88 184 PHE A O 1
ATOM 1594 N N . ARG A 1 185 ? 15.263 9.520 13.055 1.00 94.56 185 ARG A N 1
ATOM 1595 C CA . ARG A 1 185 ? 16.627 9.991 12.761 1.00 94.56 185 ARG A CA 1
ATOM 1596 C C . ARG A 1 185 ? 16.896 10.087 11.266 1.00 94.56 185 ARG A C 1
ATOM 1598 O O . ARG A 1 185 ? 17.538 11.045 10.837 1.00 94.56 185 ARG A O 1
ATOM 1605 N N . PHE A 1 186 ? 16.392 9.154 10.458 1.00 92.19 186 PHE A N 1
ATOM 1606 C CA . PHE A 1 186 ? 16.496 9.255 9.004 1.00 92.19 186 PHE A CA 1
ATOM 1607 C C . PHE A 1 186 ? 15.881 10.566 8.492 1.00 92.19 186 PHE A C 1
ATOM 1609 O O . PHE A 1 186 ? 16.550 11.289 7.748 1.00 92.19 186 PHE A O 1
ATOM 1616 N N . TRP A 1 187 ? 14.663 10.917 8.922 1.00 92.56 187 TRP A N 1
A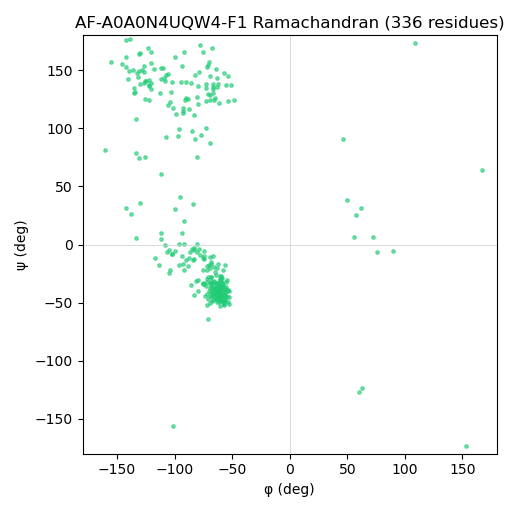TOM 1617 C CA . TRP A 1 187 ? 14.016 12.173 8.523 1.00 92.56 187 TRP A CA 1
ATOM 1618 C C . TRP A 1 187 ? 14.788 13.398 9.022 1.00 92.56 187 TRP A C 1
ATOM 1620 O O . TRP A 1 187 ? 15.038 14.323 8.245 1.00 92.56 187 TRP A O 1
ATOM 1630 N N . GLN A 1 188 ? 15.251 13.377 10.277 1.00 93.19 188 GLN A N 1
ATOM 1631 C CA . GLN A 1 188 ? 16.104 14.428 10.844 1.00 93.19 188 GLN A CA 1
ATOM 1632 C C . GLN A 1 188 ? 17.377 14.660 10.029 1.00 93.19 188 GLN A C 1
ATOM 1634 O O . GLN A 1 188 ? 17.684 15.802 9.685 1.00 93.19 188 GLN A O 1
ATOM 1639 N N . ASN A 1 189 ? 18.086 13.597 9.670 1.00 93.31 189 ASN A N 1
ATOM 1640 C CA . ASN A 1 189 ? 19.392 13.704 9.029 1.00 93.31 189 ASN A CA 1
ATOM 1641 C C . ASN A 1 189 ? 19.300 13.978 7.522 1.00 93.31 189 ASN A C 1
ATOM 1643 O O . ASN A 1 189 ? 20.177 14.635 6.969 1.00 93.31 189 ASN A O 1
ATOM 1647 N N . ASN A 1 190 ? 18.252 13.489 6.851 1.00 91.94 190 ASN A N 1
ATOM 1648 C CA . ASN A 1 190 ? 18.208 13.449 5.384 1.00 91.94 190 ASN A CA 1
ATOM 1649 C C . ASN A 1 190 ? 17.102 14.302 4.754 1.00 91.94 190 ASN A C 1
ATOM 1651 O O . ASN A 1 190 ? 17.078 14.447 3.530 1.00 91.94 190 ASN A O 1
ATOM 1655 N N . ARG A 1 191 ? 16.144 14.799 5.543 1.00 93.25 191 ARG A N 1
ATOM 1656 C CA . ARG A 1 191 ? 14.940 15.480 5.034 1.00 93.25 191 ARG A CA 1
ATOM 1657 C C . ARG A 1 191 ? 14.628 16.784 5.767 1.00 93.25 191 ARG A C 1
ATOM 1659 O O . ARG A 1 191 ? 13.597 17.394 5.493 1.00 93.25 191 ARG A O 1
ATOM 1666 N N . THR A 1 192 ? 15.491 17.232 6.675 1.00 94.94 192 THR A N 1
ATOM 1667 C CA . THR A 1 192 ? 15.315 18.519 7.358 1.00 94.94 192 THR A CA 1
ATOM 1668 C C . THR A 1 192 ? 15.601 19.685 6.416 1.00 94.94 192 THR A C 1
ATOM 1670 O O . THR A 1 192 ? 16.630 19.729 5.746 1.00 94.94 192 THR A O 1
ATOM 1673 N N . VAL A 1 193 ? 14.724 20.685 6.437 1.00 94.19 193 VAL A N 1
ATOM 1674 C CA . VAL A 1 193 ? 14.916 21.993 5.814 1.00 94.19 193 VAL A CA 1
ATOM 1675 C C . VAL A 1 193 ? 14.674 23.088 6.850 1.00 94.19 193 VAL A C 1
ATOM 1677 O O . VAL A 1 193 ? 13.748 23.009 7.659 1.00 94.19 193 VAL A O 1
ATOM 1680 N N . ILE A 1 194 ? 15.511 24.126 6.833 1.00 94.31 194 ILE A N 1
ATOM 1681 C CA . ILE A 1 194 ? 15.349 25.291 7.706 1.00 94.31 194 ILE A CA 1
ATOM 1682 C C . ILE A 1 194 ? 14.670 26.400 6.908 1.00 94.31 194 ILE A C 1
ATOM 1684 O O . ILE A 1 194 ? 15.261 26.974 5.994 1.00 94.31 194 ILE A O 1
ATOM 1688 N N . VAL A 1 195 ? 13.432 26.726 7.274 1.00 92.25 195 VAL A N 1
ATOM 1689 C CA . VAL A 1 195 ? 12.659 27.806 6.652 1.00 92.25 195 VAL A CA 1
ATOM 1690 C C . VAL A 1 195 ? 12.688 29.028 7.560 1.00 92.25 195 VAL A C 1
ATOM 1692 O O . VAL A 1 195 ? 12.200 28.992 8.689 1.00 92.25 195 VAL A O 1
ATOM 1695 N N . LYS A 1 196 ? 13.256 30.132 7.067 1.00 93.75 196 LYS A N 1
ATOM 1696 C CA . LYS A 1 196 ? 13.276 31.410 7.789 1.00 93.75 196 LYS A CA 1
ATOM 1697 C C . LYS A 1 196 ? 12.021 32.215 7.461 1.00 93.75 196 LYS A C 1
ATOM 1699 O O . LYS A 1 196 ? 11.749 32.482 6.293 1.00 93.75 196 LYS A O 1
ATOM 1704 N N . LYS A 1 197 ? 11.275 32.627 8.488 1.00 89.25 197 LYS A N 1
ATOM 1705 C CA . LYS A 1 197 ? 10.113 33.518 8.362 1.00 89.25 197 LYS A CA 1
ATOM 1706 C C . LYS A 1 197 ? 10.199 34.621 9.415 1.00 89.25 197 LYS A C 1
ATOM 1708 O O . LYS A 1 197 ? 10.014 34.384 10.609 1.00 89.25 197 LYS A O 1
ATOM 1713 N N . GLY A 1 198 ? 10.496 35.842 8.969 1.00 92.56 198 GLY A N 1
ATOM 1714 C CA . GLY A 1 198 ? 10.795 36.957 9.869 1.00 92.56 198 GLY A CA 1
ATOM 1715 C C . GLY A 1 198 ? 12.020 36.647 10.733 1.00 92.56 198 GLY A C 1
ATOM 1716 O O . GLY A 1 198 ? 13.065 36.267 10.212 1.00 92.56 198 GLY A O 1
ATOM 1717 N N . LYS A 1 199 ? 11.878 36.773 12.057 1.00 93.75 199 LYS A N 1
ATOM 1718 C CA . LYS A 1 199 ? 12.950 36.475 13.024 1.00 93.75 199 LYS A CA 1
ATOM 1719 C C . LYS A 1 199 ? 13.078 34.994 13.402 1.00 93.75 199 LYS A C 1
ATOM 1721 O O . LYS A 1 199 ? 13.970 34.648 14.168 1.00 93.75 199 LYS A O 1
ATOM 1726 N N . TYR A 1 200 ? 12.184 34.132 12.919 1.00 92.44 200 TYR A N 1
ATOM 1727 C CA . TYR A 1 200 ? 12.135 32.728 13.320 1.00 92.44 200 TYR A CA 1
ATOM 1728 C C . TYR A 1 200 ? 12.742 31.816 12.254 1.00 92.44 200 TYR A C 1
ATOM 1730 O O . TYR A 1 200 ? 12.518 31.997 11.054 1.00 92.44 200 TYR A O 1
ATOM 1738 N N . ALA A 1 201 ? 13.494 30.817 12.713 1.00 94.50 201 ALA A N 1
ATOM 1739 C CA . ALA A 1 201 ? 13.957 29.696 11.909 1.00 94.50 201 ALA A CA 1
ATOM 1740 C C . ALA A 1 201 ? 13.140 28.456 12.286 1.00 94.50 201 ALA A C 1
ATOM 1742 O O . ALA A 1 201 ? 13.132 28.039 13.443 1.00 94.50 201 ALA A O 1
ATOM 1743 N N . HIS A 1 202 ? 12.435 27.889 11.313 1.00 92.56 202 HIS A N 1
ATOM 1744 C CA . HIS A 1 202 ? 11.593 26.715 11.500 1.00 92.56 202 HIS A CA 1
ATOM 1745 C C . HIS A 1 202 ? 12.294 25.491 10.921 1.00 92.56 202 HIS A C 1
ATOM 1747 O O . HIS A 1 202 ? 12.616 25.469 9.734 1.00 92.56 202 HIS A O 1
ATOM 1753 N N . HIS A 1 203 ? 12.508 24.477 11.756 1.00 93.00 203 HIS A N 1
ATOM 1754 C CA . HIS A 1 203 ? 12.974 23.167 11.316 1.00 93.00 203 HIS A CA 1
ATOM 1755 C C . HIS A 1 203 ? 11.763 22.366 10.850 1.00 93.00 203 HIS A C 1
ATOM 1757 O O . HIS A 1 203 ? 10.885 22.039 11.647 1.00 93.00 203 HIS A O 1
ATOM 1763 N N . LEU A 1 204 ? 11.696 22.112 9.549 1.00 93.75 204 LEU A N 1
ATOM 1764 C CA . LEU A 1 204 ? 10.624 21.364 8.906 1.00 93.75 204 LEU A CA 1
ATOM 1765 C C . LEU A 1 204 ? 11.214 20.176 8.156 1.00 93.75 204 LEU A C 1
ATOM 1767 O O . LEU A 1 204 ? 12.422 20.107 7.939 1.00 93.75 204 LEU A O 1
ATOM 1771 N N . PHE A 1 205 ? 10.347 19.274 7.713 1.00 93.44 205 PHE A N 1
ATOM 1772 C CA . PHE A 1 205 ? 10.719 18.199 6.803 1.00 93.44 205 PHE A CA 1
ATOM 1773 C C . PHE A 1 205 ? 10.193 18.476 5.399 1.00 93.44 205 PHE A C 1
ATOM 1775 O O . PHE A 1 205 ? 9.118 19.056 5.231 1.00 93.44 205 PHE A O 1
ATOM 1782 N N . HIS A 1 206 ? 10.940 18.040 4.391 1.00 92.88 206 HIS A N 1
ATOM 1783 C CA . HIS A 1 206 ? 10.483 18.001 3.005 1.00 92.88 206 HIS A CA 1
ATOM 1784 C C . HIS A 1 206 ? 10.770 16.637 2.377 1.00 92.88 206 HIS A C 1
ATOM 1786 O O . HIS A 1 206 ? 11.745 15.990 2.742 1.00 92.88 206 HIS A O 1
ATOM 1792 N N . TYR A 1 207 ? 9.945 16.194 1.428 1.00 91.12 207 TYR A N 1
ATOM 1793 C CA . TYR A 1 207 ? 10.298 15.054 0.581 1.00 91.12 207 TYR A CA 1
ATOM 1794 C C . TYR A 1 207 ? 11.385 15.500 -0.398 1.00 91.12 207 TYR A C 1
ATOM 1796 O O . TYR A 1 207 ? 11.217 16.506 -1.090 1.00 91.12 207 TYR A O 1
ATOM 1804 N N . ASN A 1 208 ? 12.518 14.804 -0.398 1.00 91.88 208 ASN A N 1
ATOM 1805 C CA . ASN A 1 208 ? 13.709 15.207 -1.144 1.00 91.88 208 ASN A CA 1
ATOM 1806 C C . ASN A 1 208 ? 14.632 14.006 -1.345 1.00 91.88 208 ASN A C 1
ATOM 1808 O O . ASN A 1 208 ? 15.579 13.768 -0.592 1.00 91.88 208 ASN A O 1
ATOM 1812 N N . THR A 1 209 ? 14.309 13.207 -2.353 1.00 90.38 209 THR A N 1
ATOM 1813 C CA . THR A 1 209 ? 15.061 11.993 -2.672 1.00 90.38 209 THR A CA 1
ATOM 1814 C C . THR A 1 209 ? 16.441 12.327 -3.232 1.00 90.38 209 THR A C 1
ATOM 1816 O O . THR A 1 209 ? 16.672 13.403 -3.779 1.00 90.38 209 THR A O 1
ATOM 1819 N N . THR A 1 210 ? 17.387 11.395 -3.123 1.00 90.19 210 THR A N 1
ATOM 1820 C CA . THR A 1 210 ? 18.734 11.560 -3.701 1.00 90.19 210 THR A CA 1
ATOM 1821 C C . THR A 1 210 ? 18.823 11.085 -5.150 1.00 90.19 210 THR A C 1
ATOM 1823 O O . THR A 1 210 ? 19.826 11.332 -5.820 1.00 90.19 210 THR A O 1
ATOM 1826 N N . THR A 1 211 ? 17.801 10.382 -5.649 1.00 89.88 211 THR A N 1
ATOM 1827 C CA . THR A 1 211 ? 17.776 9.939 -7.044 1.00 89.88 211 THR A CA 1
ATOM 1828 C C . THR A 1 211 ? 17.530 11.130 -7.961 1.00 89.88 211 THR A C 1
ATOM 1830 O O . THR A 1 211 ? 16.727 12.000 -7.655 1.00 89.88 211 THR A O 1
ATOM 1833 N N . ASN A 1 212 ? 18.245 11.187 -9.077 1.00 93.94 212 ASN A N 1
ATOM 1834 C CA . ASN A 1 212 ? 18.157 12.281 -10.045 1.00 93.94 212 ASN A CA 1
ATOM 1835 C C . ASN A 1 212 ? 18.262 11.772 -11.487 1.00 93.94 212 ASN A C 1
ATOM 1837 O O . ASN A 1 212 ? 18.791 12.450 -12.367 1.00 93.94 212 ASN A O 1
ATOM 1841 N N . VAL A 1 213 ? 17.766 10.553 -11.681 1.00 93.88 213 VAL A N 1
ATOM 1842 C CA . VAL A 1 213 ? 17.610 9.841 -12.949 1.00 93.88 213 VAL A CA 1
ATOM 1843 C C . VAL A 1 213 ? 16.184 9.304 -13.019 1.00 93.88 213 VAL A C 1
ATOM 1845 O O . VAL A 1 213 ? 15.489 9.259 -11.998 1.00 93.88 213 VAL A O 1
ATOM 1848 N N . GLU A 1 214 ? 15.759 8.897 -14.208 1.00 93.62 214 GLU A N 1
ATOM 1849 C CA . GLU A 1 214 ? 14.462 8.278 -14.450 1.00 93.62 214 GLU A CA 1
ATOM 1850 C C . GLU A 1 214 ? 14.206 7.114 -13.484 1.00 93.62 214 GLU A C 1
ATOM 1852 O O . GLU A 1 214 ? 15.087 6.289 -13.215 1.00 93.62 214 GLU A O 1
ATOM 1857 N N . ARG A 1 215 ? 12.984 7.019 -12.953 1.00 91.56 215 ARG A N 1
ATOM 1858 C CA . ARG A 1 215 ? 12.631 5.925 -12.049 1.00 91.56 215 ARG A CA 1
ATOM 1859 C C . ARG A 1 215 ? 12.577 4.615 -12.839 1.00 91.56 215 ARG A C 1
ATOM 1861 O O . ARG A 1 215 ? 11.834 4.562 -13.820 1.00 91.56 215 ARG A O 1
ATOM 1868 N N . PRO A 1 216 ? 13.261 3.534 -12.414 1.00 88.69 216 PRO A N 1
ATOM 1869 C CA . PRO A 1 216 ? 13.224 2.258 -13.130 1.00 88.69 216 PRO A CA 1
ATOM 1870 C C . PRO A 1 216 ? 11.798 1.759 -13.367 1.00 88.69 216 PRO A C 1
ATOM 1872 O O . PRO A 1 216 ? 11.465 1.299 -14.457 1.00 88.69 216 PRO A O 1
ATOM 1875 N N . GLU A 1 217 ? 10.912 1.941 -12.382 1.00 84.31 217 GLU A N 1
ATOM 1876 C CA . GLU A 1 217 ? 9.541 1.459 -12.473 1.00 84.31 217 GLU A CA 1
ATOM 1877 C C . GLU A 1 217 ? 8.620 2.270 -13.400 1.00 84.31 217 GLU A C 1
ATOM 1879 O O . GLU A 1 217 ? 7.502 1.838 -13.683 1.00 84.31 217 GLU A O 1
ATOM 1884 N N . SER A 1 218 ? 9.083 3.435 -13.863 1.00 88.44 218 SER A N 1
ATOM 1885 C CA . SER A 1 218 ? 8.362 4.343 -14.764 1.00 88.44 218 SER A CA 1
ATOM 1886 C C . SER A 1 218 ? 9.275 4.921 -15.856 1.00 88.44 218 SER A C 1
ATOM 1888 O O . SER A 1 218 ? 8.984 5.991 -16.388 1.00 88.44 218 SER A O 1
ATOM 1890 N N . PHE A 1 219 ? 10.354 4.210 -16.215 1.00 89.31 219 PHE A N 1
ATOM 1891 C CA . PHE A 1 219 ? 11.474 4.760 -16.990 1.00 89.31 219 PHE A CA 1
ATOM 1892 C C . PHE A 1 219 ? 11.024 5.448 -18.278 1.00 89.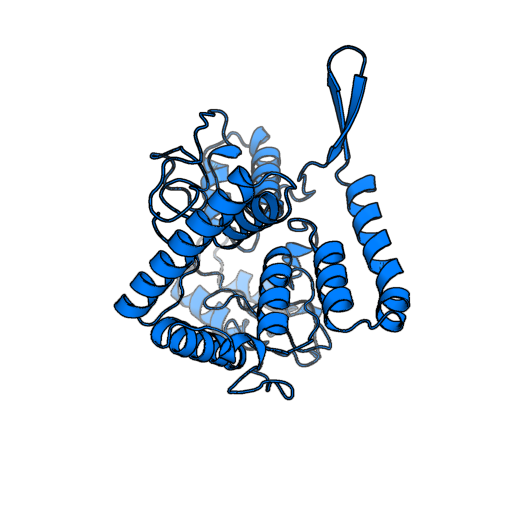31 219 PHE A C 1
ATOM 1894 O O . PHE A 1 219 ? 11.348 6.605 -18.506 1.00 89.31 219 PHE A O 1
ATOM 1901 N N . ALA A 1 220 ? 10.213 4.768 -19.095 1.00 87.50 220 ALA A N 1
ATOM 1902 C CA . ALA A 1 220 ? 9.750 5.313 -20.369 1.00 87.50 220 ALA A CA 1
ATOM 1903 C C . ALA A 1 220 ? 8.945 6.614 -20.206 1.00 87.50 220 ALA A C 1
ATOM 1905 O O . ALA A 1 220 ? 9.065 7.517 -21.030 1.00 87.50 220 ALA A O 1
ATOM 1906 N N . VAL A 1 221 ? 8.137 6.723 -19.148 1.00 87.81 221 VAL A N 1
ATOM 1907 C CA . VAL A 1 221 ? 7.330 7.922 -18.882 1.00 87.81 221 VAL A CA 1
ATOM 1908 C C . VAL A 1 221 ? 8.235 9.061 -18.434 1.00 87.81 221 VAL A C 1
ATOM 1910 O O . VAL A 1 221 ? 8.218 10.127 -19.046 1.00 87.81 221 VAL A O 1
ATOM 1913 N N . ASP A 1 222 ? 9.070 8.815 -17.425 1.00 90.25 222 ASP A N 1
ATOM 1914 C CA . ASP A 1 222 ? 9.995 9.815 -16.892 1.00 90.25 222 ASP A CA 1
ATOM 1915 C C . ASP A 1 222 ? 10.956 10.305 -17.992 1.00 90.25 222 ASP A C 1
ATOM 1917 O O . ASP A 1 222 ? 11.157 11.508 -18.148 1.00 90.25 222 ASP A O 1
ATOM 1921 N N . HIS A 1 223 ? 11.460 9.401 -18.837 1.00 91.56 223 HIS A N 1
ATOM 1922 C CA . HIS A 1 223 ? 12.338 9.723 -19.961 1.00 91.56 223 HIS A CA 1
ATOM 1923 C C . HIS A 1 223 ? 11.661 10.644 -20.988 1.00 91.56 223 HIS A C 1
ATOM 1925 O O . HIS A 1 223 ? 12.257 11.616 -21.460 1.00 91.56 223 HIS A O 1
ATOM 1931 N N . MET A 1 224 ? 10.392 10.379 -21.319 1.00 90.50 224 MET A N 1
ATOM 1932 C CA . MET A 1 224 ? 9.619 11.220 -22.237 1.00 90.50 224 MET A CA 1
ATOM 1933 C C . MET A 1 224 ? 9.312 12.604 -21.654 1.00 90.50 224 MET A C 1
ATOM 1935 O O . MET A 1 224 ? 9.297 13.578 -22.406 1.00 90.50 224 MET A O 1
ATOM 1939 N N . ILE A 1 225 ? 9.116 12.717 -20.337 1.00 84.38 225 ILE A N 1
ATOM 1940 C CA . ILE A 1 225 ? 8.986 14.015 -19.654 1.00 84.38 225 ILE A CA 1
ATOM 1941 C C . ILE A 1 225 ? 10.336 14.749 -19.678 1.00 84.38 225 ILE A C 1
ATOM 1943 O O . ILE A 1 225 ? 10.398 15.923 -20.033 1.00 84.38 225 ILE A O 1
ATOM 1947 N N . GLY A 1 226 ? 11.440 14.050 -19.399 1.00 87.56 226 GLY A N 1
ATOM 1948 C CA . GLY A 1 226 ? 12.793 14.613 -19.429 1.00 87.56 226 GLY A CA 1
ATOM 1949 C C . GLY A 1 226 ? 13.192 15.187 -20.791 1.00 87.56 226 GLY A C 1
ATOM 1950 O O . GLY A 1 226 ? 13.903 16.191 -20.858 1.00 87.56 226 GLY A O 1
ATOM 1951 N N . LYS A 1 227 ? 12.695 14.612 -21.893 1.00 91.00 227 LYS A N 1
ATOM 1952 C CA . LYS A 1 227 ? 12.904 15.148 -23.250 1.00 91.00 227 LYS A CA 1
ATOM 1953 C C . LYS A 1 227 ? 12.292 16.535 -23.474 1.00 91.00 227 LYS A C 1
ATOM 1955 O O . LYS A 1 227 ? 12.743 17.225 -24.382 1.00 91.00 227 LYS A O 1
ATOM 1960 N N . GLN A 1 228 ? 11.325 16.952 -22.658 1.00 87.31 228 GLN A N 1
ATOM 1961 C CA . GLN A 1 228 ? 10.633 18.240 -22.788 1.00 87.31 228 GLN A CA 1
ATOM 1962 C C . GLN A 1 228 ? 11.358 19.395 -22.082 1.00 87.31 228 GLN A C 1
ATOM 1964 O O . GLN A 1 228 ? 10.943 20.543 -22.220 1.00 87.31 228 GLN A O 1
ATOM 1969 N N . VAL A 1 229 ? 12.435 19.114 -21.340 1.00 84.62 229 VAL A N 1
ATOM 1970 C CA . VAL A 1 229 ? 13.222 20.126 -20.621 1.00 84.62 229 VAL A CA 1
ATOM 1971 C C . VAL A 1 229 ? 14.689 20.136 -21.076 1.00 84.62 229 VAL A C 1
ATOM 1973 O O . VAL A 1 229 ? 15.194 19.110 -21.563 1.00 84.62 229 VAL A O 1
ATOM 1976 N N . PRO A 1 230 ? 15.405 21.268 -20.909 1.00 91.94 230 PRO A N 1
ATOM 1977 C CA . PRO A 1 230 ? 16.839 21.342 -21.166 1.00 91.94 230 PRO A CA 1
ATOM 1978 C C . PRO A 1 230 ? 17.614 20.271 -20.395 1.00 91.94 230 PRO A C 1
ATOM 1980 O O . PRO A 1 230 ? 17.291 19.946 -19.254 1.00 91.94 230 PRO A O 1
ATOM 1983 N N . VAL A 1 231 ? 18.687 19.747 -20.997 1.00 94.12 231 VAL A N 1
ATOM 1984 C CA . VAL A 1 231 ? 19.517 18.688 -20.389 1.00 94.12 231 VAL A CA 1
ATOM 1985 C C . VAL A 1 231 ? 20.031 19.088 -19.000 1.00 94.12 231 VAL A C 1
ATOM 1987 O O . VAL A 1 231 ? 20.062 18.247 -18.103 1.00 94.12 231 VAL A O 1
ATOM 1990 N N . ALA A 1 232 ? 20.368 20.368 -18.808 1.00 95.00 232 ALA A N 1
ATOM 1991 C CA . ALA A 1 232 ? 20.829 20.913 -17.531 1.00 95.00 232 ALA A CA 1
ATOM 1992 C C . ALA A 1 232 ? 19.790 20.781 -16.398 1.00 95.00 232 ALA A C 1
ATOM 1994 O O . ALA A 1 232 ? 20.170 20.582 -15.246 1.00 95.00 232 ALA A O 1
ATOM 1995 N N . ASP A 1 233 ? 18.495 20.804 -16.726 1.00 91.19 233 ASP A N 1
ATOM 1996 C CA . ASP A 1 233 ? 17.403 20.787 -15.746 1.00 91.19 233 ASP A CA 1
ATOM 1997 C C . ASP A 1 233 ? 16.901 19.367 -15.441 1.00 91.19 233 ASP A C 1
ATOM 1999 O O . ASP A 1 233 ? 16.260 19.133 -14.413 1.00 91.19 233 ASP A O 1
ATOM 2003 N N . ARG A 1 234 ? 17.220 18.385 -16.298 1.00 93.19 234 ARG A N 1
ATOM 2004 C CA . ARG A 1 234 ? 16.701 17.007 -16.202 1.00 93.19 234 ARG A CA 1
ATOM 2005 C C . ARG A 1 234 ? 16.981 16.349 -14.861 1.00 93.19 234 ARG A C 1
ATOM 2007 O O . ARG A 1 234 ? 16.095 15.719 -14.296 1.00 93.19 234 ARG A O 1
ATOM 2014 N N . ARG A 1 235 ? 18.190 16.519 -14.317 1.00 94.88 235 ARG A N 1
ATOM 2015 C CA . ARG A 1 235 ? 18.549 15.918 -13.022 1.00 94.88 235 ARG A CA 1
ATOM 2016 C C . ARG A 1 235 ? 17.648 16.428 -11.903 1.00 94.88 235 ARG A C 1
ATOM 2018 O O . ARG A 1 235 ? 17.205 15.640 -11.071 1.00 94.88 235 ARG A O 1
ATOM 2025 N N . LYS A 1 236 ? 17.358 17.732 -11.895 1.00 92.38 236 LYS A N 1
ATOM 2026 C CA . LYS A 1 236 ? 16.469 18.328 -10.899 1.00 92.38 236 LYS A CA 1
ATOM 2027 C C . LYS A 1 236 ? 15.026 17.871 -11.112 1.00 92.38 236 LYS A C 1
ATOM 2029 O O . LYS A 1 236 ? 14.397 17.431 -10.158 1.00 92.38 236 LYS A O 1
ATOM 2034 N N . LEU A 1 237 ? 14.554 17.864 -12.358 1.00 89.81 237 LEU A N 1
ATOM 2035 C CA . LEU A 1 237 ? 13.240 17.329 -12.716 1.00 89.81 237 LEU A CA 1
ATOM 2036 C C . LEU A 1 237 ? 13.053 15.885 -12.219 1.00 89.81 237 LEU A C 1
ATOM 2038 O O . LEU A 1 237 ? 12.052 15.582 -11.579 1.00 89.81 237 LEU A O 1
ATOM 2042 N N . PHE A 1 238 ? 14.013 14.995 -12.475 1.00 93.62 238 PHE A N 1
ATOM 2043 C CA . PHE A 1 238 ? 13.928 13.597 -12.045 1.00 93.62 238 PHE A CA 1
ATOM 2044 C C . PHE A 1 238 ? 13.968 13.448 -10.523 1.00 93.62 238 PHE A C 1
ATOM 2046 O O . PHE A 1 238 ? 13.263 12.603 -9.969 1.00 93.62 238 PHE A O 1
ATOM 2053 N N . GLN A 1 239 ? 14.729 14.303 -9.836 1.00 94.25 239 GLN A N 1
ATOM 2054 C CA . GLN A 1 239 ? 14.707 14.369 -8.378 1.00 94.25 239 GLN A CA 1
ATOM 2055 C C . GLN A 1 239 ? 13.342 14.809 -7.844 1.00 94.25 239 GLN A C 1
ATOM 2057 O O . GLN A 1 239 ? 12.844 14.224 -6.881 1.00 94.25 239 GLN A O 1
ATOM 2062 N N . ASP A 1 240 ? 12.714 15.804 -8.467 1.00 90.25 240 ASP A N 1
ATOM 2063 C CA . ASP A 1 240 ? 11.394 16.293 -8.068 1.00 90.25 240 ASP A CA 1
ATOM 2064 C C . ASP A 1 240 ? 10.305 15.249 -8.353 1.00 90.25 240 ASP A C 1
ATOM 2066 O O . ASP A 1 240 ? 9.468 14.993 -7.490 1.00 90.25 240 ASP A O 1
ATOM 2070 N N . ILE A 1 241 ? 10.374 14.556 -9.496 1.00 90.38 241 ILE A N 1
ATOM 2071 C CA . ILE A 1 241 ? 9.499 13.421 -9.833 1.00 90.38 241 ILE A CA 1
ATOM 2072 C C . ILE A 1 241 ? 9.609 12.311 -8.782 1.00 90.38 241 ILE A C 1
ATOM 2074 O O . ILE A 1 241 ? 8.600 11.826 -8.266 1.00 90.38 241 ILE A O 1
ATOM 2078 N N . ALA A 1 242 ? 10.829 11.908 -8.430 1.00 91.81 242 ALA A N 1
ATOM 2079 C CA . ALA A 1 242 ? 11.032 10.868 -7.432 1.00 91.81 242 ALA A CA 1
ATOM 2080 C C . ALA A 1 242 ? 10.630 11.317 -6.020 1.00 91.81 242 ALA A C 1
ATOM 2082 O O . ALA A 1 242 ? 10.136 10.504 -5.240 1.00 91.81 242 ALA A O 1
ATOM 2083 N N . SER A 1 243 ? 10.779 12.604 -5.705 1.00 92.06 243 SER A N 1
ATOM 2084 C CA . SER A 1 243 ? 10.320 13.187 -4.438 1.00 92.06 243 SER A CA 1
ATOM 2085 C C . SER A 1 243 ? 8.796 13.301 -4.369 1.00 92.06 243 SER A C 1
ATOM 2087 O O . SER A 1 243 ? 8.217 13.090 -3.306 1.00 92.06 243 SER A O 1
ATOM 2089 N N . ALA A 1 244 ? 8.119 13.530 -5.497 1.00 89.44 244 ALA A N 1
ATOM 2090 C CA . ALA A 1 244 ? 6.667 13.420 -5.576 1.00 89.44 244 ALA A CA 1
ATOM 2091 C C . ALA A 1 244 ? 6.204 11.975 -5.320 1.00 89.44 244 ALA A C 1
ATOM 2093 O O . ALA A 1 244 ? 5.253 11.775 -4.569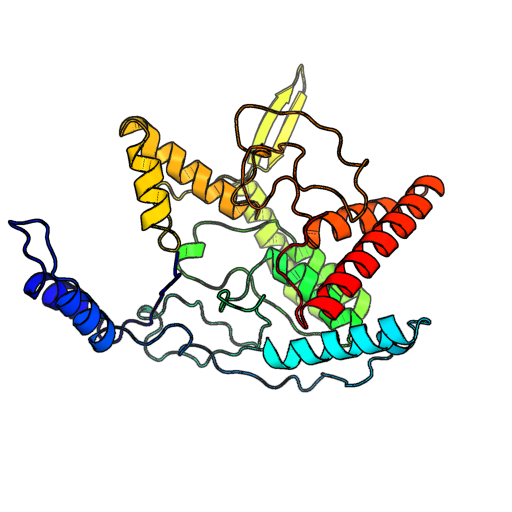 1.00 89.44 244 ALA A O 1
ATOM 2094 N N . ALA A 1 245 ? 6.921 10.966 -5.826 1.00 89.62 245 ALA A N 1
ATOM 2095 C CA . ALA A 1 245 ? 6.653 9.565 -5.479 1.00 89.62 245 ALA A CA 1
ATOM 2096 C C . ALA A 1 245 ? 6.921 9.259 -3.991 1.00 89.62 245 ALA A C 1
ATOM 2098 O O . ALA A 1 245 ? 6.134 8.557 -3.362 1.00 89.62 245 ALA A O 1
ATOM 2099 N N . GLU A 1 246 ? 7.977 9.833 -3.397 1.00 90.69 246 GLU A N 1
ATOM 2100 C CA . GLU A 1 246 ? 8.238 9.749 -1.946 1.00 90.69 246 GLU A CA 1
ATOM 2101 C C . GLU A 1 246 ? 7.105 10.369 -1.110 1.00 90.69 246 GLU A C 1
ATOM 2103 O O . GLU A 1 246 ? 6.854 9.948 0.012 1.00 90.69 246 GLU A O 1
ATOM 2108 N N . SER A 1 247 ? 6.365 11.336 -1.655 1.00 89.31 247 SER A N 1
ATOM 2109 C CA . SER A 1 247 ? 5.215 11.922 -0.961 1.00 89.31 247 SER A CA 1
ATOM 2110 C C . SER A 1 247 ? 3.966 11.031 -0.941 1.00 89.31 247 SER A C 1
ATOM 2112 O O . SER A 1 247 ? 3.003 11.352 -0.246 1.00 89.31 247 SER A O 1
ATOM 2114 N N . GLY A 1 248 ? 3.951 9.951 -1.732 1.00 87.00 248 GLY A N 1
ATOM 2115 C CA . GLY A 1 248 ? 2.766 9.133 -2.012 1.00 87.00 248 GLY A CA 1
ATOM 2116 C C . GLY A 1 248 ? 1.773 9.767 -2.998 1.00 87.00 248 GLY A C 1
ATOM 2117 O O . GLY A 1 248 ? 0.805 9.120 -3.380 1.00 87.00 248 GLY A O 1
ATOM 2118 N N . TRP A 1 249 ? 1.992 11.020 -3.412 1.00 83.62 249 TRP A N 1
ATOM 2119 C CA . TRP A 1 249 ? 1.105 11.778 -4.299 1.00 83.62 249 TRP A CA 1
ATOM 2120 C C . TRP A 1 249 ? 1.764 12.004 -5.670 1.00 83.62 249 TRP A C 1
ATOM 2122 O O . TRP A 1 249 ? 2.010 13.146 -6.069 1.00 83.62 249 TRP A O 1
ATOM 2132 N N . ASP A 1 250 ? 2.085 10.923 -6.387 1.00 83.56 250 ASP A N 1
ATOM 2133 C CA . ASP A 1 250 ? 2.611 10.931 -7.757 1.00 83.56 250 ASP A CA 1
ATOM 2134 C C . ASP A 1 250 ? 1.489 10.726 -8.801 1.00 83.56 250 ASP A C 1
ATOM 2136 O O . ASP A 1 250 ? 1.025 9.615 -9.029 1.00 83.56 250 ASP A O 1
ATOM 2140 N N . PHE A 1 251 ? 0.964 11.756 -9.463 1.00 83.25 251 PHE A N 1
ATOM 2141 C CA . PHE A 1 251 ? 1.229 13.183 -9.271 1.00 83.25 251 PHE A CA 1
ATOM 2142 C C . PHE A 1 251 ? -0.051 13.941 -8.922 1.00 83.25 251 PHE A C 1
ATOM 2144 O O . PHE A 1 251 ? -1.160 13.422 -9.055 1.00 83.25 251 PHE A O 1
ATOM 2151 N N . THR A 1 252 ? 0.138 15.168 -8.441 1.00 79.44 252 THR A N 1
ATOM 2152 C CA . THR A 1 252 ? -0.893 16.157 -8.111 1.00 79.44 252 THR A CA 1
ATOM 2153 C C . THR A 1 252 ? -0.403 17.524 -8.554 1.00 79.44 252 THR A C 1
ATOM 2155 O O . THR A 1 252 ? 0.791 17.840 -8.473 1.00 79.44 252 THR A O 1
ATOM 2158 N N . SER A 1 253 ? -1.340 18.382 -8.924 1.00 75.69 253 SER A N 1
ATOM 2159 C CA . SER A 1 253 ? -1.072 19.774 -9.217 1.00 75.69 253 SER A CA 1
ATOM 2160 C C . SER A 1 253 ? -0.526 20.569 -8.031 1.00 75.69 253 SER A C 1
ATOM 2162 O O . SER A 1 253 ? 0.065 21.627 -8.230 1.00 75.69 253 SER A O 1
ATOM 2164 N N . ARG A 1 254 ? -0.650 20.062 -6.795 1.00 77.38 254 ARG A N 1
ATOM 2165 C CA . ARG A 1 254 ? -0.062 20.672 -5.590 1.00 77.38 254 ARG A CA 1
ATOM 2166 C C . ARG A 1 254 ? 1.449 20.899 -5.715 1.00 77.38 254 ARG A C 1
ATOM 2168 O O . ARG A 1 254 ? 1.973 21.832 -5.095 1.00 77.38 254 ARG A O 1
ATOM 2175 N N . TRP A 1 255 ? 2.134 20.043 -6.472 1.00 78.00 255 TRP A N 1
ATOM 2176 C CA . TRP A 1 255 ? 3.571 20.148 -6.733 1.00 78.00 255 TRP A CA 1
ATOM 2177 C C . TRP A 1 255 ? 3.901 21.118 -7.872 1.00 78.00 255 TRP A C 1
ATOM 2179 O O . TRP A 1 255 ? 5.059 21.495 -8.034 1.00 78.00 255 TRP A O 1
ATOM 2189 N N . PHE A 1 256 ? 2.898 21.548 -8.639 1.00 72.00 256 PHE A N 1
ATOM 2190 C CA . PHE A 1 256 ? 3.050 22.472 -9.756 1.00 72.00 256 PHE A CA 1
ATOM 2191 C C . PHE A 1 256 ? 2.850 23.924 -9.294 1.00 72.00 256 PHE A C 1
ATOM 2193 O O . PHE A 1 256 ? 2.416 24.202 -8.173 1.00 72.00 256 PHE A O 1
ATOM 2200 N N . ARG A 1 257 ? 3.254 24.882 -10.135 1.00 64.00 257 ARG A N 1
ATOM 2201 C CA . ARG A 1 257 ? 3.466 26.282 -9.728 1.00 64.00 257 ARG A CA 1
ATOM 2202 C C . ARG A 1 257 ? 2.181 27.050 -9.363 1.00 64.00 257 ARG A C 1
ATOM 2204 O O . ARG A 1 257 ? 2.290 28.073 -8.691 1.00 64.00 257 ARG A O 1
ATOM 2211 N N . ASP A 1 258 ? 0.997 26.544 -9.715 1.00 47.41 258 ASP A N 1
ATOM 2212 C CA . ASP A 1 258 ? -0.279 27.262 -9.589 1.00 47.41 258 ASP A CA 1
ATOM 2213 C C . ASP A 1 258 ? -1.197 26.619 -8.532 1.00 47.41 258 ASP A C 1
ATOM 2215 O O . ASP A 1 258 ? -1.400 25.407 -8.522 1.00 47.41 258 ASP A O 1
ATOM 2219 N N . LYS A 1 259 ? -1.748 27.422 -7.605 1.00 52.41 259 LYS A N 1
ATOM 2220 C CA . LYS A 1 259 ? -2.520 26.935 -6.441 1.00 52.41 259 LYS A CA 1
ATOM 2221 C C . LYS A 1 259 ? -3.817 27.718 -6.226 1.00 52.41 259 LYS A C 1
ATOM 2223 O O . LYS A 1 259 ? -3.778 28.941 -6.133 1.00 52.41 259 LYS A O 1
ATOM 2228 N N . ILE A 1 260 ? -4.935 27.007 -6.040 1.00 49.09 260 ILE A N 1
ATOM 2229 C CA . ILE A 1 260 ? -6.218 27.522 -5.512 1.00 49.09 260 ILE A CA 1
ATOM 2230 C C . ILE A 1 260 ? -6.814 26.452 -4.564 1.00 49.09 260 ILE A C 1
ATOM 2232 O O . ILE A 1 260 ? -6.659 25.262 -4.830 1.00 49.09 260 ILE A O 1
ATOM 2236 N N . SER A 1 261 ? -7.455 26.845 -3.450 1.00 51.03 261 SER A N 1
ATOM 2237 C CA . SER A 1 261 ? -7.961 25.951 -2.378 1.00 51.03 261 SER A CA 1
ATOM 2238 C C . SER A 1 261 ? -9.440 26.207 -2.022 1.00 51.03 261 SER A C 1
ATOM 2240 O O . SER A 1 261 ? -9.894 27.342 -2.138 1.00 51.03 261 SER A O 1
ATOM 2242 N N . GLY A 1 262 ? -10.161 25.162 -1.575 1.00 54.69 262 GLY A N 1
ATOM 2243 C CA . GLY A 1 262 ? -11.602 25.145 -1.224 1.00 54.69 262 GLY A CA 1
ATOM 2244 C C . GLY A 1 262 ? -12.158 23.711 -1.067 1.00 54.69 262 GLY A C 1
ATOM 2245 O O . GLY A 1 262 ? -12.961 23.240 -1.864 1.00 54.69 262 GLY A O 1
ATOM 2246 N N . ALA A 1 263 ? -11.653 22.970 -0.079 1.00 60.53 263 ALA A N 1
ATOM 2247 C CA . ALA A 1 263 ? -11.687 21.502 -0.037 1.00 60.53 263 ALA A CA 1
ATOM 2248 C C . ALA A 1 263 ? -13.022 20.829 0.369 1.00 60.53 263 ALA A C 1
ATOM 2250 O O . ALA A 1 263 ? -13.118 19.609 0.262 1.00 60.53 263 ALA A O 1
ATOM 2251 N N . PHE A 1 264 ? -14.037 21.556 0.847 1.00 61.09 264 PHE A N 1
ATOM 2252 C CA . PHE A 1 264 ? -15.147 20.936 1.598 1.00 61.09 264 PHE A CA 1
ATOM 2253 C C . PHE A 1 264 ? -16.503 20.862 0.879 1.00 61.09 264 PHE A C 1
ATOM 2255 O O . PHE A 1 264 ? -17.438 20.272 1.413 1.00 61.09 264 PHE A O 1
ATOM 2262 N N . ASP A 1 265 ? -16.617 21.361 -0.350 1.00 67.62 265 ASP A N 1
ATOM 2263 C CA . ASP A 1 265 ? -17.923 21.546 -1.005 1.00 67.62 265 ASP A CA 1
ATOM 2264 C C . ASP A 1 265 ? -18.398 20.347 -1.863 1.00 67.62 265 ASP A C 1
ATOM 2266 O O . ASP A 1 265 ? -19.236 20.512 -2.750 1.00 67.62 265 ASP A O 1
ATOM 2270 N N . PHE A 1 266 ? -17.874 19.130 -1.647 1.00 65.81 266 PHE A N 1
ATOM 2271 C CA . PHE A 1 266 ? -18.051 17.997 -2.577 1.00 65.81 266 PHE A CA 1
ATOM 2272 C C . PHE A 1 266 ? -18.921 16.848 -2.016 1.00 65.81 266 PHE A C 1
ATOM 2274 O O . PHE A 1 266 ? -18.872 16.545 -0.817 1.00 65.81 266 PHE A O 1
ATOM 2281 N N . PRO A 1 267 ? -19.761 16.202 -2.857 1.00 66.19 267 PRO A N 1
ATOM 2282 C CA . PRO A 1 267 ? -20.818 15.311 -2.381 1.00 66.19 267 PRO A CA 1
ATOM 2283 C C . PRO A 1 267 ? -20.322 13.967 -1.835 1.00 66.19 267 PRO A C 1
ATOM 2285 O O . PRO A 1 267 ? -20.901 13.508 -0.851 1.00 66.19 267 PRO A O 1
ATOM 2288 N N . ASN A 1 268 ? -19.262 13.362 -2.390 1.00 69.81 268 ASN A N 1
ATOM 2289 C CA . ASN A 1 268 ? -18.820 12.023 -1.966 1.00 69.81 268 ASN A CA 1
ATOM 2290 C C . ASN A 1 268 ? -17.469 11.983 -1.227 1.00 69.81 268 ASN A C 1
ATOM 2292 O O . ASN A 1 268 ? -16.934 10.898 -1.011 1.00 69.81 268 ASN A O 1
ATOM 2296 N N . GLY A 1 269 ? -16.893 13.121 -0.837 1.00 65.25 269 GLY A N 1
ATOM 2297 C CA . GLY A 1 269 ? -15.614 13.157 -0.123 1.00 65.25 269 GLY A CA 1
ATOM 2298 C C . GLY A 1 269 ? -14.846 14.451 -0.346 1.00 65.25 269 GLY A C 1
ATOM 2299 O O . GLY A 1 269 ? -15.349 15.377 -0.974 1.00 65.25 269 GLY A O 1
ATOM 2300 N N . VAL A 1 270 ? -13.611 14.509 0.149 1.00 66.75 270 VAL A N 1
ATOM 2301 C CA . VAL A 1 270 ? -12.713 15.646 -0.102 1.00 66.75 270 VAL A CA 1
ATOM 2302 C C . VAL A 1 270 ? -11.885 15.382 -1.365 1.00 66.75 270 VAL A C 1
ATOM 2304 O O . VAL A 1 270 ? -11.221 14.340 -1.435 1.00 66.75 270 VAL A O 1
ATOM 2307 N N . PRO A 1 271 ? -11.887 16.288 -2.364 1.00 65.25 271 PRO A N 1
ATOM 2308 C CA . PRO A 1 271 ? -10.989 16.183 -3.501 1.00 65.25 271 PRO A CA 1
ATOM 2309 C C . PRO A 1 271 ? -9.553 16.301 -3.051 1.00 65.25 271 PRO A C 1
ATOM 2311 O O . PRO A 1 271 ? -9.197 17.119 -2.206 1.00 65.25 271 PRO A O 1
ATOM 2314 N N . THR A 1 272 ? -8.708 15.529 -3.711 1.00 68.94 272 THR A N 1
ATOM 2315 C CA . THR A 1 272 ? -7.268 15.589 -3.485 1.00 68.94 272 THR A CA 1
ATOM 2316 C C . THR A 1 272 ? -6.684 16.972 -3.808 1.00 68.94 272 THR A C 1
ATOM 2318 O O . THR A 1 272 ? -5.776 17.451 -3.131 1.00 68.94 272 THR A O 1
ATOM 2321 N N . SER A 1 273 ? -7.2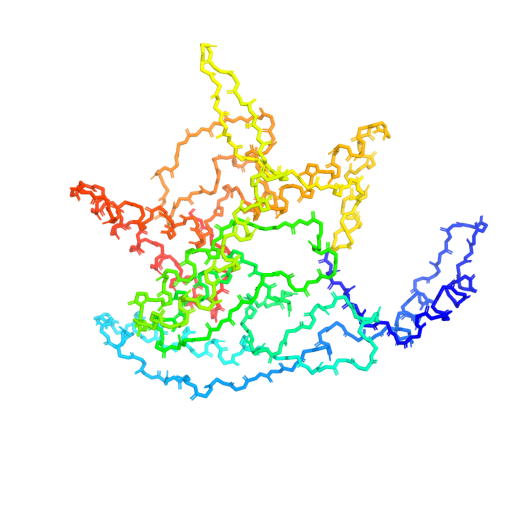58 17.644 -4.807 1.00 68.50 273 SER A N 1
ATOM 2322 C CA . SER A 1 273 ? -6.957 19.018 -5.215 1.00 68.50 273 SER A CA 1
ATOM 2323 C C . SER A 1 273 ? -8.164 19.610 -5.923 1.00 68.50 273 SER A C 1
ATOM 2325 O O . SER A 1 273 ? -8.962 18.876 -6.498 1.00 68.50 273 SER A O 1
ATOM 2327 N N . LEU A 1 274 ? -8.275 20.935 -5.953 1.00 67.88 274 LEU A N 1
ATOM 2328 C CA . LEU A 1 274 ? -9.323 21.627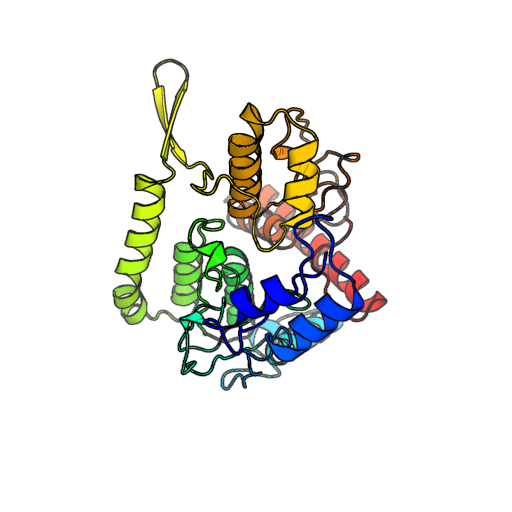 -6.704 1.00 67.88 274 LEU A CA 1
ATOM 2329 C C . LEU A 1 274 ? -9.018 21.823 -8.188 1.00 67.88 274 LEU A C 1
ATOM 2331 O O . LEU A 1 274 ? -9.851 22.365 -8.920 1.00 67.88 274 LEU A O 1
ATOM 2335 N N . MET A 1 275 ? -7.836 21.423 -8.652 1.00 66.81 275 MET A N 1
ATOM 2336 C CA . MET A 1 275 ? -7.483 21.600 -10.054 1.00 66.81 275 MET A CA 1
ATOM 2337 C C . MET A 1 275 ? -8.253 20.626 -10.937 1.00 66.81 275 MET A C 1
ATOM 2339 O O . MET A 1 275 ? -7.884 19.471 -11.098 1.00 66.81 275 MET A O 1
ATOM 2343 N N . ARG A 1 276 ? -9.323 21.134 -11.556 1.00 69.06 276 ARG A N 1
ATOM 2344 C CA . ARG A 1 276 ? -10.210 20.359 -12.438 1.00 69.06 276 ARG A CA 1
ATOM 2345 C C . ARG A 1 276 ? -9.559 19.940 -13.763 1.00 69.06 276 ARG A C 1
ATOM 2347 O O . ARG A 1 276 ? -10.043 19.016 -14.405 1.00 69.06 276 ARG A O 1
ATOM 2354 N N . ASN A 1 277 ? -8.482 20.615 -14.175 1.00 75.62 277 ASN A N 1
ATOM 2355 C CA . ASN A 1 277 ? -7.892 20.465 -15.511 1.00 75.62 277 ASN A CA 1
ATOM 2356 C C . ASN A 1 277 ? -6.585 19.658 -15.548 1.00 75.62 277 ASN A C 1
ATOM 2358 O O . ASN A 1 277 ? -6.063 19.438 -16.638 1.00 75.62 277 ASN A O 1
ATOM 2362 N N . SER A 1 278 ? -6.028 19.235 -14.409 1.00 75.44 278 SER A N 1
ATOM 2363 C CA . SER A 1 278 ? -4.695 18.613 -14.388 1.00 75.44 278 SER A CA 1
ATOM 2364 C C . SER A 1 278 ? -4.666 17.204 -14.988 1.00 75.44 278 SER A C 1
ATOM 2366 O O . SER A 1 278 ? -3.609 16.755 -15.410 1.00 75.44 278 SER A O 1
ATOM 2368 N N . LYS A 1 279 ? -5.813 16.508 -15.048 1.00 81.69 279 LYS A N 1
ATOM 2369 C CA . LYS A 1 279 ? -5.934 15.074 -15.394 1.00 81.69 279 LYS A CA 1
ATOM 2370 C C . LYS A 1 279 ? -5.087 14.138 -14.514 1.00 81.69 279 LYS A C 1
ATOM 2372 O O . LYS A 1 279 ? -5.041 12.938 -14.784 1.00 81.69 279 LYS A O 1
ATOM 2377 N N . GLU A 1 280 ? -4.455 14.659 -13.466 1.00 83.56 280 GLU A N 1
ATOM 2378 C CA . GLU A 1 280 ? -3.613 13.887 -12.564 1.00 83.56 280 GLU A CA 1
ATOM 2379 C C . GLU A 1 280 ? -4.461 13.091 -11.572 1.00 83.56 280 GLU A C 1
ATOM 2381 O O . GLU A 1 280 ? -5.560 13.485 -11.175 1.00 83.56 280 GLU A O 1
ATOM 2386 N N . GLN A 1 281 ? -3.953 11.931 -11.158 1.00 86.00 281 GLN A N 1
ATOM 2387 C CA . GLN A 1 281 ? -4.743 11.013 -10.341 1.00 86.00 281 GLN A CA 1
ATOM 2388 C C . GLN A 1 281 ? -4.983 11.506 -8.909 1.00 86.00 281 GLN A C 1
ATOM 2390 O O . GLN A 1 281 ? -6.008 11.162 -8.320 1.00 86.00 281 GLN A O 1
ATOM 2395 N N . TRP A 1 282 ? -4.069 12.314 -8.370 1.00 83.38 282 TRP A N 1
ATOM 2396 C CA . TRP A 1 282 ? -4.202 12.965 -7.070 1.00 83.38 282 TRP A CA 1
ATOM 2397 C C . TRP A 1 282 ? -4.760 14.388 -7.231 1.00 83.38 282 TRP A C 1
ATOM 2399 O O . TRP A 1 282 ? -4.322 15.299 -6.545 1.00 83.38 282 TRP A O 1
ATOM 2409 N N . ASP A 1 283 ? -5.738 14.595 -8.116 1.00 82.62 283 ASP A N 1
ATOM 2410 C CA . ASP A 1 283 ? -6.501 15.843 -8.235 1.00 82.62 283 ASP A CA 1
ATOM 2411 C C . ASP A 1 283 ? -8.006 15.568 -8.461 1.00 82.62 283 ASP A C 1
ATOM 2413 O O . ASP A 1 283 ? -8.442 14.415 -8.536 1.00 82.62 283 ASP A O 1
ATOM 2417 N N . TYR A 1 284 ? -8.834 16.619 -8.523 1.00 79.19 284 TYR A N 1
ATOM 2418 C CA . TYR A 1 284 ? -10.267 16.502 -8.826 1.00 79.19 284 TYR A CA 1
ATOM 2419 C C . TYR A 1 284 ? -10.500 15.756 -10.159 1.00 79.19 284 TYR A C 1
ATOM 2421 O O . TYR A 1 284 ? -9.829 16.068 -11.144 1.00 79.19 284 TYR A O 1
ATOM 2429 N N . PRO A 1 285 ? -11.477 14.827 -10.242 1.00 86.19 285 PRO A N 1
ATOM 2430 C CA . PRO A 1 285 ? -12.514 14.512 -9.257 1.00 86.19 285 PRO A CA 1
ATOM 2431 C C . PRO A 1 285 ? -12.196 13.279 -8.404 1.00 86.19 285 PRO A C 1
ATOM 2433 O O . PRO A 1 285 ? -13.115 12.568 -8.026 1.00 86.19 285 PRO A O 1
ATOM 2436 N N . ASN A 1 286 ? -10.932 12.956 -8.126 1.00 85.75 286 ASN A N 1
ATOM 2437 C CA . ASN A 1 286 ? -10.611 11.733 -7.390 1.00 85.75 286 ASN A CA 1
ATOM 2438 C C . ASN A 1 286 ? -10.551 11.975 -5.877 1.00 85.75 286 ASN A C 1
ATOM 2440 O O . ASN A 1 286 ? -9.773 12.803 -5.384 1.00 85.75 286 ASN A O 1
ATOM 2444 N N . GLY A 1 287 ? -11.342 11.194 -5.145 1.00 87.50 287 GLY A N 1
ATOM 2445 C CA . GLY A 1 287 ? -11.214 10.984 -3.712 1.00 87.50 287 GLY A CA 1
ATOM 2446 C C . GLY A 1 287 ? -10.388 9.733 -3.425 1.00 87.50 287 GLY A C 1
ATOM 2447 O O . GLY A 1 287 ? -10.537 8.701 -4.083 1.00 87.50 287 GLY A O 1
ATOM 2448 N N . TRP A 1 288 ? -9.532 9.828 -2.411 1.00 91.94 288 TRP A N 1
ATOM 2449 C CA . TRP A 1 288 ? -8.653 8.745 -1.979 1.00 91.94 288 TRP A CA 1
ATOM 2450 C C . TRP A 1 288 ? -8.922 8.377 -0.520 1.00 91.94 288 TRP A C 1
ATOM 2452 O O . TRP A 1 288 ? -9.095 9.260 0.330 1.00 91.94 288 TRP A O 1
ATOM 2462 N N . SER A 1 289 ? -8.924 7.074 -0.221 1.00 93.50 289 SER A N 1
ATOM 2463 C CA . SER A 1 289 ? -9.192 6.549 1.126 1.00 93.50 289 SER A CA 1
ATOM 2464 C C . SER A 1 289 ? -8.276 7.145 2.205 1.00 93.50 289 SER A C 1
ATOM 2466 O O . SER A 1 289 ? -8.814 7.578 3.225 1.00 93.50 289 SER A O 1
ATOM 2468 N N . PRO A 1 290 ? -6.941 7.265 2.002 1.00 92.81 290 PRO A N 1
ATOM 2469 C CA . PRO A 1 290 ? -6.050 7.877 2.989 1.00 92.81 290 PRO A CA 1
ATOM 2470 C C . PRO A 1 290 ? -6.460 9.297 3.393 1.00 92.81 290 PRO A C 1
ATOM 2472 O O . PRO A 1 290 ? -6.468 9.632 4.575 1.00 92.81 290 PRO A O 1
ATOM 2475 N N . ILE A 1 291 ? -6.825 10.138 2.418 1.00 90.44 291 ILE A N 1
ATOM 2476 C CA . ILE A 1 291 ? -7.156 11.551 2.656 1.00 90.44 291 ILE A CA 1
ATOM 2477 C C . ILE A 1 291 ? -8.461 11.660 3.429 1.00 90.44 291 ILE A C 1
ATOM 2479 O O . ILE A 1 291 ? -8.505 12.324 4.463 1.00 90.44 291 ILE A O 1
ATOM 2483 N N . ASN A 1 292 ? -9.504 10.973 2.956 1.00 92.75 292 ASN A N 1
ATOM 2484 C CA . ASN A 1 292 ? -10.801 10.989 3.624 1.00 92.75 292 ASN A CA 1
ATOM 2485 C C . ASN A 1 292 ? -10.662 10.468 5.056 1.00 92.75 292 ASN A C 1
ATOM 2487 O O . ASN A 1 292 ? -11.114 11.129 5.985 1.00 92.75 292 ASN A O 1
ATOM 2491 N N . HIS A 1 293 ? -9.949 9.357 5.258 1.00 94.56 293 HIS A N 1
ATOM 2492 C CA . HIS A 1 293 ? -9.726 8.811 6.592 1.00 94.56 293 HIS A CA 1
ATOM 2493 C C . HIS A 1 293 ? -8.981 9.789 7.513 1.00 94.56 293 HIS A C 1
ATOM 2495 O O . HIS A 1 293 ? -9.408 9.991 8.647 1.00 94.56 293 HIS A O 1
ATOM 2501 N N . MET A 1 294 ? -7.875 10.401 7.070 1.00 93.00 294 MET A N 1
ATOM 2502 C CA . MET A 1 294 ? -7.120 11.349 7.905 1.00 93.00 294 MET A CA 1
ATOM 2503 C C . MET A 1 294 ? -7.965 12.554 8.329 1.00 93.00 294 MET A C 1
ATOM 2505 O O . MET A 1 294 ? -7.914 12.946 9.493 1.00 93.00 294 MET A O 1
ATOM 2509 N N . ILE A 1 295 ? -8.756 13.122 7.413 1.00 91.00 295 ILE A N 1
ATOM 2510 C CA . ILE A 1 295 ? -9.633 14.264 7.711 1.00 91.00 295 ILE A CA 1
ATOM 2511 C C . ILE A 1 295 ? -10.737 13.836 8.681 1.00 91.00 295 ILE A C 1
ATOM 2513 O O . ILE A 1 295 ? -10.940 14.504 9.692 1.00 91.00 295 ILE A O 1
ATOM 2517 N N . ILE A 1 296 ? -11.407 12.709 8.416 1.00 94.69 296 ILE A N 1
ATOM 2518 C CA . ILE A 1 296 ? -12.463 12.172 9.284 1.00 94.69 296 ILE A CA 1
ATOM 2519 C C . ILE A 1 296 ? -11.923 11.935 10.695 1.00 94.69 296 ILE A C 1
ATOM 2521 O O . ILE A 1 296 ? -12.509 12.418 11.657 1.00 94.69 296 ILE A O 1
ATOM 2525 N N . GLU A 1 297 ? -10.797 11.233 10.843 1.00 93.88 297 GLU A N 1
ATOM 2526 C CA . GLU A 1 297 ? -10.226 10.961 12.165 1.00 93.88 297 GLU A CA 1
ATOM 2527 C C . GLU A 1 297 ? -9.738 12.228 12.865 1.00 93.88 297 GLU A C 1
ATOM 2529 O O . GLU A 1 297 ? -9.910 12.346 14.077 1.00 93.88 297 GLU A O 1
ATOM 2534 N N . GLY A 1 298 ? -9.153 13.176 12.128 1.00 91.75 298 GLY A N 1
ATOM 2535 C CA . GLY A 1 298 ? -8.725 14.459 12.680 1.00 91.75 298 GLY A CA 1
ATOM 2536 C C . GLY A 1 298 ? -9.898 15.251 13.256 1.00 91.75 298 GLY A C 1
ATOM 2537 O O . GLY A 1 298 ? -9.839 15.696 14.399 1.00 91.75 298 GLY A O 1
ATOM 2538 N N . LEU A 1 299 ? -10.990 15.359 12.496 1.00 91.31 299 LEU A N 1
ATOM 2539 C CA . LEU A 1 299 ? -12.221 16.020 12.930 1.00 91.31 299 LEU A CA 1
ATOM 2540 C C . LEU A 1 299 ? -12.903 15.266 14.085 1.00 91.31 299 LEU A C 1
ATOM 2542 O O . LEU A 1 299 ? -13.296 15.879 15.074 1.00 91.31 299 LEU A O 1
ATOM 2546 N N . ARG A 1 300 ? -12.981 13.930 14.012 1.00 95.19 300 ARG A N 1
ATOM 2547 C CA . ARG A 1 300 ? -13.600 13.078 15.044 1.00 95.19 300 ARG A CA 1
ATOM 2548 C C . ARG A 1 300 ? -12.875 13.157 16.389 1.00 95.19 300 ARG A C 1
ATOM 2550 O O . ARG A 1 300 ? -13.512 13.025 17.427 1.00 95.19 300 ARG A O 1
ATOM 2557 N N . LYS A 1 301 ? -11.548 13.309 16.374 1.00 93.31 301 LYS A N 1
ATOM 2558 C CA . LYS A 1 301 ? -10.714 13.419 17.583 1.00 93.31 301 LYS A CA 1
ATOM 2559 C C . LYS A 1 301 ? -10.627 14.842 18.138 1.00 93.31 301 LYS A C 1
ATOM 2561 O O . LYS A 1 301 ? -9.976 15.029 19.160 1.00 93.31 301 LYS A O 1
ATOM 2566 N N . SER A 1 302 ? -11.220 15.829 17.471 1.00 91.12 302 SER A N 1
ATOM 2567 C CA . SER A 1 302 ? -11.296 17.187 18.010 1.00 91.12 302 SER A CA 1
ATOM 2568 C C . SER A 1 302 ? -12.269 17.254 19.192 1.00 91.12 302 SER A C 1
ATOM 2570 O O . SER A 1 302 ? -13.210 16.464 19.263 1.00 91.12 302 SER A O 1
ATOM 2572 N N . ASP A 1 303 ? -12.073 18.221 20.087 1.00 92.88 303 ASP A N 1
ATOM 2573 C CA . ASP A 1 303 ? -12.989 18.485 21.209 1.00 92.88 303 ASP A CA 1
ATOM 2574 C C . ASP A 1 303 ? -14.228 19.305 20.794 1.00 92.88 303 ASP A C 1
ATOM 2576 O O . ASP A 1 303 ? -15.077 19.618 21.626 1.00 92.88 303 ASP A O 1
ATOM 2580 N N . ASP A 1 304 ? -14.338 19.673 19.513 1.00 92.00 304 ASP A N 1
ATOM 2581 C CA . ASP A 1 304 ? -15.421 20.495 18.977 1.00 92.00 304 ASP A CA 1
ATOM 2582 C C . ASP A 1 304 ? -16.576 19.622 18.440 1.00 92.00 304 ASP A C 1
ATOM 2584 O O . ASP A 1 304 ? -16.385 18.882 17.467 1.00 92.00 304 ASP A O 1
ATOM 2588 N N . PRO A 1 305 ? -17.795 19.709 19.011 1.00 95.12 305 PRO A N 1
ATOM 2589 C CA . PRO A 1 305 ? -18.931 18.892 18.580 1.00 95.12 305 PRO A CA 1
ATOM 2590 C C . PRO A 1 305 ? -19.319 19.087 17.109 1.00 95.12 305 PRO A C 1
ATOM 2592 O O . PRO A 1 305 ? -19.726 18.129 16.453 1.00 95.12 305 PRO A O 1
ATOM 2595 N N . VAL A 1 306 ? -19.166 20.303 16.568 1.00 93.12 306 VAL A N 1
ATOM 2596 C CA . VAL A 1 306 ? -19.488 20.598 15.159 1.00 93.12 306 VAL A CA 1
ATOM 2597 C C . VAL A 1 306 ? -18.525 19.860 14.230 1.00 93.12 306 VAL A C 1
ATOM 2599 O O . VAL A 1 306 ? -18.943 19.205 13.275 1.00 93.12 306 VAL A O 1
ATOM 2602 N N . SER A 1 307 ? -17.231 19.896 14.540 1.00 89.81 307 SER A N 1
ATOM 2603 C CA . SER A 1 307 ? -16.209 19.137 13.821 1.00 89.81 307 SER A CA 1
ATOM 2604 C C . SER A 1 307 ? -16.468 17.628 13.890 1.00 89.81 307 SER A C 1
ATOM 2606 O O . SER A 1 307 ? -16.346 16.935 12.879 1.00 89.81 307 SER A O 1
ATOM 2608 N N . GLN A 1 308 ? -16.892 17.102 15.043 1.00 93.12 308 GLN A N 1
ATOM 2609 C CA . GLN A 1 308 ? -17.260 15.688 15.176 1.00 93.12 308 GLN A CA 1
ATOM 2610 C C . GLN A 1 308 ? -18.482 15.311 14.317 1.00 93.12 308 GLN A C 1
ATOM 2612 O O . GLN A 1 308 ? -18.492 14.243 13.698 1.00 93.12 308 GLN A O 1
ATOM 2617 N N . GLU A 1 309 ? -19.485 16.186 14.213 1.00 93.50 309 GLU A N 1
ATOM 2618 C CA . GLU A 1 309 ? -20.629 15.994 13.313 1.00 93.50 309 GLU A CA 1
ATOM 2619 C C . GLU A 1 309 ? -20.186 15.983 11.841 1.00 93.50 309 GLU A C 1
ATOM 2621 O O . GLU A 1 309 ? -20.588 15.114 11.060 1.00 93.50 309 GLU A O 1
ATOM 2626 N N . TRP A 1 310 ? -19.288 16.894 11.456 1.00 91.25 310 TRP A N 1
ATOM 2627 C CA . TRP A 1 310 ? -18.705 16.909 10.113 1.00 91.25 310 TRP A CA 1
ATOM 2628 C C . TRP A 1 310 ? -17.936 15.626 9.804 1.00 91.25 310 TRP A C 1
ATOM 2630 O O . TRP A 1 310 ? -18.061 15.093 8.699 1.00 91.25 310 TRP A O 1
ATOM 2640 N N . ALA A 1 311 ? -17.195 15.091 10.777 1.00 93.06 311 ALA A N 1
ATOM 2641 C CA . ALA A 1 311 ? -16.512 13.811 10.639 1.00 93.06 311 ALA A CA 1
ATOM 2642 C C . ALA A 1 311 ? -17.497 12.678 10.322 1.00 93.06 311 ALA A C 1
ATOM 2644 O O . ALA A 1 311 ? -17.268 11.907 9.389 1.00 93.06 311 ALA A O 1
ATOM 2645 N N . PHE A 1 312 ? -18.612 12.599 11.057 1.00 94.38 312 PHE A N 1
ATOM 2646 C CA . PHE A 1 312 ? -19.645 11.586 10.835 1.00 94.38 312 PHE A CA 1
ATOM 2647 C C . PHE A 1 312 ? -20.299 11.720 9.454 1.00 94.38 312 PHE A C 1
ATOM 2649 O O . PHE A 1 312 ? -20.453 10.727 8.736 1.00 94.38 312 PHE A O 1
ATOM 2656 N N . ASN A 1 313 ? -20.638 12.946 9.054 1.00 93.00 313 ASN A N 1
ATOM 2657 C CA . ASN A 1 313 ? -21.248 13.220 7.756 1.00 93.00 313 ASN A CA 1
ATOM 2658 C C . ASN A 1 313 ? -20.306 12.856 6.601 1.00 93.00 313 ASN A C 1
ATOM 2660 O O . ASN A 1 313 ? -20.725 12.213 5.634 1.00 93.00 313 ASN A O 1
ATOM 2664 N N . LEU A 1 314 ? -19.024 13.213 6.709 1.00 92.38 314 LEU A N 1
ATOM 2665 C CA . LEU A 1 314 ? -18.015 12.880 5.706 1.00 92.38 314 LEU A CA 1
ATOM 2666 C C . LEU A 1 314 ? -17.758 11.367 5.638 1.00 92.38 314 LEU A C 1
ATOM 2668 O O . LEU A 1 314 ? -17.689 10.810 4.543 1.00 92.38 314 LEU A O 1
ATOM 2672 N N . ALA A 1 315 ? -17.684 10.688 6.786 1.00 94.81 315 ALA A N 1
ATOM 2673 C CA . ALA A 1 315 ? -17.540 9.235 6.842 1.00 94.81 315 ALA A CA 1
ATOM 2674 C C . ALA A 1 315 ? -18.730 8.520 6.198 1.00 94.81 315 ALA A C 1
ATOM 2676 O O . ALA A 1 315 ? -18.534 7.626 5.376 1.00 94.81 315 ALA A O 1
ATOM 2677 N N . SER A 1 316 ? -19.953 8.952 6.511 1.00 94.06 316 SER A N 1
ATOM 2678 C CA . SER A 1 316 ? -21.174 8.390 5.930 1.00 94.06 316 SER A CA 1
ATOM 2679 C C . SER A 1 316 ? -21.189 8.552 4.410 1.00 94.06 316 SER A C 1
ATOM 2681 O O . SER A 1 316 ? -21.416 7.577 3.695 1.00 94.06 316 SER A O 1
ATOM 2683 N N . LYS A 1 317 ? -20.861 9.747 3.901 1.00 92.62 317 LYS A N 1
ATOM 2684 C CA . LYS A 1 317 ? -20.737 10.008 2.457 1.00 92.62 317 LYS A CA 1
ATOM 2685 C C . LYS A 1 317 ? -19.698 9.106 1.796 1.00 92.62 317 LYS A C 1
ATOM 2687 O O . LYS A 1 317 ? -19.998 8.475 0.786 1.00 92.62 317 LYS A O 1
ATOM 2692 N N . TRP A 1 318 ? -18.502 9.008 2.376 1.00 94.75 318 TRP A N 1
ATOM 2693 C CA . TRP A 1 318 ? -17.418 8.199 1.822 1.00 94.75 318 TRP A CA 1
ATOM 2694 C C . TRP A 1 318 ? -17.777 6.707 1.777 1.00 94.75 318 TRP A C 1
ATOM 2696 O O . TRP A 1 318 ? -17.605 6.055 0.745 1.00 94.75 318 TRP A O 1
ATOM 2706 N N . VAL A 1 319 ? -18.316 6.170 2.876 1.00 94.88 319 VAL A N 1
ATOM 2707 C CA . VAL A 1 319 ? -18.722 4.761 2.996 1.00 94.88 319 VAL A CA 1
ATOM 2708 C C . VAL A 1 319 ? -19.847 4.436 2.016 1.00 94.88 319 VAL A C 1
ATOM 2710 O O . VAL A 1 319 ? -19.730 3.469 1.265 1.00 94.88 319 VAL A O 1
ATOM 2713 N N . LEU A 1 320 ? -20.905 5.251 1.973 1.00 94.44 320 LEU A N 1
ATOM 2714 C CA . LEU A 1 320 ? -22.037 5.029 1.070 1.00 94.44 320 LEU A CA 1
ATOM 2715 C C . LEU A 1 320 ? -21.638 5.203 -0.401 1.00 94.44 320 LEU A C 1
ATOM 2717 O O . LEU A 1 320 ? -22.043 4.398 -1.236 1.00 94.44 320 LEU A O 1
ATOM 2721 N N . GLY A 1 321 ? -20.797 6.191 -0.718 1.00 93.50 321 GLY A N 1
ATOM 2722 C CA . GLY A 1 321 ? -20.244 6.388 -2.060 1.00 93.50 321 GLY A CA 1
ATOM 2723 C C . GLY A 1 321 ? -19.481 5.160 -2.554 1.00 93.50 321 GLY A C 1
ATOM 2724 O O . GLY A 1 321 ? -19.754 4.640 -3.637 1.00 93.50 321 GLY A O 1
ATOM 2725 N N . ASN A 1 322 ? -18.578 4.633 -1.723 1.00 95.12 322 ASN A N 1
ATOM 2726 C CA . ASN A 1 322 ? -17.835 3.413 -2.035 1.00 95.12 322 ASN A CA 1
ATOM 2727 C C . ASN A 1 322 ? -18.750 2.188 -2.138 1.00 95.12 322 ASN A C 1
ATOM 2729 O O . ASN A 1 322 ? -18.578 1.383 -3.051 1.00 95.12 322 ASN A O 1
ATOM 2733 N N . TYR A 1 323 ? -19.738 2.062 -1.251 1.00 95.69 323 TYR A N 1
ATOM 2734 C CA . TYR A 1 323 ? -20.698 0.963 -1.296 1.00 95.69 323 TYR A CA 1
ATOM 2735 C C . TYR A 1 323 ? -21.490 0.960 -2.608 1.00 95.69 323 TYR A C 1
ATOM 2737 O O . TYR A 1 323 ? -21.587 -0.078 -3.257 1.00 95.69 323 TYR A O 1
ATOM 2745 N N . MET A 1 324 ? -21.978 2.117 -3.066 1.00 94.75 324 MET A N 1
ATOM 2746 C CA . MET A 1 324 ? -22.679 2.228 -4.352 1.00 94.75 324 MET A CA 1
ATOM 2747 C C . MET A 1 324 ? -21.791 1.820 -5.533 1.00 94.75 324 MET A C 1
ATOM 2749 O O . MET A 1 324 ? -22.232 1.099 -6.431 1.00 94.75 324 MET A O 1
ATOM 2753 N N . VAL A 1 325 ? -20.523 2.244 -5.535 1.00 94.81 325 VAL A N 1
ATOM 2754 C CA . VAL A 1 325 ? -19.562 1.840 -6.573 1.00 94.81 325 VAL A CA 1
ATOM 2755 C C . VAL A 1 325 ? -19.303 0.335 -6.519 1.00 94.81 325 VAL A C 1
ATOM 2757 O O . VAL A 1 325 ? -19.287 -0.323 -7.563 1.00 94.81 325 VAL A O 1
ATOM 2760 N N . TYR A 1 326 ? -19.155 -0.226 -5.320 1.00 94.88 326 TYR A N 1
ATOM 2761 C CA . TYR A 1 326 ? -18.977 -1.658 -5.127 1.00 94.88 326 TYR A CA 1
ATOM 2762 C C . TYR A 1 326 ? -20.187 -2.445 -5.633 1.00 94.88 326 TYR A C 1
ATOM 2764 O O . TYR A 1 326 ? -20.020 -3.373 -6.414 1.00 94.88 326 TYR A O 1
ATOM 2772 N N . GLN A 1 327 ? -21.410 -2.039 -5.285 1.00 95.31 327 GLN A N 1
ATOM 2773 C CA . GLN A 1 327 ? -22.628 -2.689 -5.773 1.00 95.31 327 GLN A CA 1
ATOM 2774 C C . GLN A 1 327 ? -22.734 -2.663 -7.301 1.00 95.31 327 GLN A C 1
ATOM 2776 O O . GLN A 1 327 ? -23.200 -3.627 -7.903 1.00 95.31 327 GLN A O 1
ATOM 2781 N N . LYS A 1 328 ? -22.289 -1.574 -7.938 1.00 95.06 328 LYS A N 1
ATOM 2782 C CA . LYS A 1 328 ? -22.329 -1.427 -9.397 1.00 95.06 328 LYS A CA 1
ATOM 2783 C C . LYS A 1 328 ? -21.251 -2.239 -10.118 1.00 95.06 328 LYS A C 1
ATOM 2785 O O . LYS A 1 328 ? -21.472 -2.664 -11.247 1.00 95.06 328 LYS A O 1
ATOM 2790 N N . THR A 1 329 ? -20.075 -2.394 -9.513 1.00 94.75 329 THR A N 1
ATOM 2791 C CA . THR A 1 329 ? -18.885 -2.927 -10.203 1.00 94.75 329 THR A CA 1
ATOM 2792 C C . THR A 1 329 ? -18.418 -4.287 -9.694 1.00 94.75 329 THR A C 1
ATOM 2794 O O . THR A 1 329 ? -17.644 -4.941 -10.379 1.00 94.75 329 THR A O 1
ATOM 2797 N N . GLY A 1 330 ? -18.850 -4.711 -8.506 1.00 92.88 330 GLY A N 1
ATOM 2798 C CA . GLY A 1 330 ? -18.352 -5.902 -7.812 1.00 92.88 330 GLY A CA 1
ATOM 2799 C C . GLY A 1 330 ? -16.939 -5.753 -7.232 1.00 92.88 330 GLY A C 1
ATOM 2800 O O . GLY A 1 330 ? -16.371 -6.730 -6.739 1.00 92.88 330 GLY A O 1
ATOM 2801 N N . HIS A 1 331 ? -16.348 -4.554 -7.289 1.00 91.94 331 HIS A N 1
ATOM 2802 C CA . HIS A 1 331 ? -14.952 -4.317 -6.933 1.00 91.94 331 HIS A CA 1
ATOM 2803 C C . HIS A 1 331 ? -14.766 -3.063 -6.077 1.00 91.94 331 HIS A C 1
ATOM 2805 O O . HIS A 1 331 ? -15.494 -2.080 -6.201 1.00 91.94 331 HIS A O 1
ATOM 2811 N N . MET A 1 332 ? -13.740 -3.103 -5.225 1.00 93.44 332 MET A N 1
ATOM 2812 C CA . MET A 1 332 ? -13.169 -1.905 -4.616 1.00 93.44 332 MET A CA 1
ATOM 2813 C C . MET A 1 332 ? -12.131 -1.314 -5.562 1.00 93.44 332 MET A C 1
ATOM 2815 O O . MET A 1 332 ? -11.351 -2.052 -6.165 1.00 93.44 332 MET A O 1
ATOM 2819 N N . TRP A 1 333 ? -12.120 0.010 -5.672 1.00 92.38 333 TRP A N 1
ATOM 2820 C CA . TRP A 1 333 ? -11.238 0.738 -6.578 1.00 92.38 333 TRP A CA 1
ATOM 2821 C C . TRP A 1 333 ? -10.172 1.506 -5.802 1.00 92.38 333 TRP A C 1
ATOM 2823 O O . TRP A 1 333 ? -10.396 1.923 -4.671 1.00 92.38 333 TRP A O 1
ATOM 2833 N N . GLU A 1 334 ? -9.020 1.709 -6.444 1.00 89.88 334 GLU A N 1
ATOM 2834 C CA . GLU A 1 334 ? -7.885 2.482 -5.912 1.00 89.88 334 GLU A CA 1
ATOM 2835 C C . GLU A 1 334 ? -8.305 3.898 -5.475 1.00 89.88 334 GLU A C 1
ATOM 2837 O O . GLU A 1 334 ? -7.874 4.400 -4.438 1.00 89.88 334 GLU A O 1
ATOM 2842 N N . LYS A 1 335 ? -9.186 4.519 -6.262 1.00 89.00 335 LYS A N 1
ATOM 2843 C CA . LYS A 1 335 ? -9.773 5.839 -6.029 1.00 89.00 335 LYS A CA 1
ATOM 2844 C C . LYS A 1 335 ? -11.204 5.871 -6.538 1.00 89.00 335 LYS A C 1
ATOM 2846 O O . LYS A 1 335 ? -11.562 5.111 -7.440 1.00 89.00 335 LYS A O 1
ATOM 2851 N N . VAL A 1 336 ? -12.007 6.764 -5.970 1.00 88.12 336 VAL A N 1
ATOM 2852 C CA . VAL A 1 336 ? -13.424 6.919 -6.314 1.00 88.12 336 VAL A CA 1
ATOM 2853 C C . VAL A 1 336 ? -13.679 8.347 -6.779 1.00 88.12 336 VAL A C 1
ATOM 2855 O O . VAL A 1 336 ? -13.168 9.294 -6.185 1.00 88.12 336 VAL A O 1
ATOM 2858 N N . GLY A 1 337 ? -14.452 8.496 -7.857 1.00 84.56 337 GLY A N 1
ATOM 2859 C CA . GLY A 1 337 ? -14.912 9.804 -8.319 1.00 84.56 337 GLY A CA 1
ATOM 2860 C C . GLY A 1 337 ? -15.848 10.435 -7.288 1.00 84.56 337 GLY A C 1
ATOM 2861 O O . GLY A 1 337 ? -16.813 9.785 -6.883 1.00 84.56 337 GLY A O 1
ATOM 2862 N N . ILE A 1 338 ? -15.547 11.662 -6.859 1.00 75.25 338 ILE A N 1
ATOM 2863 C CA . ILE A 1 338 ? -16.257 12.364 -5.776 1.00 75.25 338 ILE A CA 1
ATOM 2864 C C . ILE A 1 338 ? -17.314 13.363 -6.211 1.00 75.25 338 ILE A C 1
ATOM 2866 O O . ILE A 1 338 ? -17.172 13.997 -7.280 1.00 75.25 338 ILE A O 1
#

InterPro domains:
  IPR001661 Glycoside hydrolase, family 37 [PF01204] (26-258)
  IPR001661 Glycoside hydrolase, family 37 [PF01204] (262-336)
  IPR001661 Glycoside hydrolase, family 37 [PR00744] (136-154)
  IPR001661 Glycoside hydrolase, family 37 [PR00744] (204-221)
  IPR001661 Glycoside hydrolase, family 37 [PR00744] (238-255)
  IPR001661 Glycoside hydrolase, family 37 [PTHR23403] (12-259)
  IPR008928 Six-hairpin glycosidase superfamily [SSF48208] (28-335)
  IPR012341 Six-hairpin glycosidase-like superfamily [G3DSA:1.50.10.10] (10-260)
  IPR012341 Six-hairpin glycosidase-like superfamily [G3DSA:1.50.10.10] (261-337)
  IPR018232 Glycoside hydrolase, family 37, conserved site [PS00927] (111-124)
  IPR018232 Glycoside hydrolase, family 37, conserved site [PS00928] (281-290)

Radius of gyration: 22.6 Å; Cα contacts (8 Å, |Δi|>4): 460; chains: 1; bounding box: 54×56×62 Å

pLDDT: mean 86.16, std 10.85, range [37.0, 97.69]

Sequence (338 aa):
VNKFFYKVIFIDEVWSEFEKIYDFKREHVEKSDLENFIKKYFTEAGTELTDCDLDDWKEMPKKLMRIQDNHLRKWALELNRIWLRLCREMQPDKNPDRTSLIYVPHRFIVPGGRFREYYYWDAYWIIKGLIACEMYGFIPNGGRVYYLRRSQPPLFAGMIYEYIEATKDFEFLKTILPAVIEEFRFWQNNRTVIVKKGKYAHHLFHYNTTTNVERPESFAVDHMIGKQVPVADRRKLFQDIASAAESGWDFTSRWFRDKISGAFDFPNGVPTSLMRNSKEQWDYPNGWSPINHMIIEGLRKSDDPVSQEWAFNLASKWVLGNYMVYQKTGHMWEKVGI

Foldseek 3Di:
DQLWFFQFQDPVCLVVQVVVQQDPVVNDGDPVSVVVSCVVGTHGPLPQKDQDDQPQFDLQAPLLVPPPDPLLSVVLSVVSVVQSVQKIAGDDDPCPVRHQFAHDHDIAGFPDDSTNHFAAVVQLVVLVSCLSRVHQDDTDHDGGNLCPQAGAPPCVVVSVVSNCVSPVPVVVVVVCVVVVVVVVVCQVVPFWDWDDDPPDTDTDGAQFTPFQAARPSCRVVLVVVLVVDDPVCSSVSRRLQVSCVNHVPNDDCVSPDDADDDFQPDQQATQLGDPPPPPGQSGPQWDAPVVLVVQLVVLCPDPDVVSVVSSVNNVVSNSVQQSVVCVVPVDGDRIGGD

Nearest PDB structures (foldseek):
  7e9x-assembly1_A  TM=9.317E-01  e=1.088E-21  Arabidopsis thaliana
  7e9u-assembly1_A  TM=9.158E-01  e=4.331E-21  Arabidopsis thaliana
  7e9x-assembly4_D  TM=9.110E-01  e=5.452E-21  Arabidopsis thaliana
  2wyn-assembly1_B  TM=7.442E-01  e=1.818E-13  Escherichia coli K-12
  2jf4-assembly1_A  TM=7.432E-01  e=9.650E-13  Escherichia coli K-12

Solvent-accessible surface area (backbone atoms only — not comparable to full-atom values): 19344 Å² total; per-residue (Å²): 138,79,77,79,62,44,39,43,71,43,75,91,49,50,62,66,56,47,56,75,62,43,39,80,91,74,77,44,63,59,67,69,59,52,52,51,48,45,65,72,42,27,49,65,62,66,76,76,50,42,79,38,86,62,91,62,66,52,87,78,25,73,65,50,68,67,46,81,53,68,67,62,28,52,48,51,45,54,57,58,56,47,52,62,75,29,25,32,31,54,73,90,61,96,58,57,91,36,42,55,62,54,88,52,99,60,57,36,64,31,90,44,86,91,43,80,47,37,41,41,46,58,34,39,59,48,47,54,52,34,51,50,40,66,31,88,79,68,65,65,68,43,36,34,62,92,39,76,60,48,68,46,52,90,38,63,65,56,41,51,49,55,48,38,73,74,68,67,46,63,68,60,47,65,71,47,44,64,57,47,53,50,53,52,49,49,45,59,76,65,22,58,44,78,48,75,58,89,96,45,75,42,84,43,78,51,71,61,36,80,50,44,53,58,48,81,81,45,32,74,59,43,48,57,56,42,71,78,46,58,77,87,49,32,40,59,51,24,18,51,55,49,13,31,45,22,58,69,47,71,43,32,56,86,82,47,100,67,86,73,89,79,62,79,88,48,82,33,37,46,45,61,31,72,51,71,79,70,81,35,72,38,13,28,56,24,21,42,67,72,60,47,49,53,52,28,52,55,26,51,71,41,95,44,70,68,43,30,52,49,17,52,53,47,47,50,30,34,53,51,47,50,48,54,48,25,74,73,67,79,46,89,66,92,56,43,84,68

Secondary structure (DSSP, 8-state):
-------BS-HHHHHHHHHHH-BTTTTB--HHHHHHHHHHHBPPTTTT-EE---TT--SS-HHHHT--SHHHHHHHHHHHHHHHHHEEE-PPPS-GGG-SBPP-SS-EE--BTTB-S--HHHHHHHHHHHHHTT------S--BGGGTT---S--HHHHHHHHHHHH--HHHHHHHHHHHHHHHHHHHHHHEEEEEETTEEEEEE----S--S--GGGHHHHHHHHTTS-HHHHHHHHHHHHHHHHTT-SS-GGGSS-----TT--SSS--S-S-TTS--TTSTTEE-HHHHHHHHHHHHTSS-HHHHHHHHHHHHHHHHHHHHHHHHHSS--SSEE-

Mean predicted aligned error: 8.32 Å

Organism: Dracunculus medinensis (NCBI:txid318479)